Protein AF-A0A931RI27-F1 (afdb_monomer)

Secondary structure (DSSP, 8-state):
--HHHHHHHHHHHHHTTTTEEEETTT--GGGGGGEEEEETTEEEE-HHHHHHHHHHHHHHHHHHHHHTPPEEEE---HHHHHHHHHHHHHTT--EE-SPPPTTTTTTHHHHHHHHHHHHHHHHHHHTTHHHHHS-HHHHHHHHHHHHHHHHHHGGGTT-SS--SEEEEE-TTTTHHHHHHHHHTT--EEEEE-TTS-GGG-SEEEE--SS-HHHHHHHHHHHHHHHHHHHHHHHHHHHHHHHHHHHHTTS---EEEEEEEEETTTEEEEEEEEES-HHHHTSHHHHHHHHHHHHHHHHH--SSHHHHHHSEETTEEEEEHHHHHHHHHHHSSS-EEEEEEEEEE--

Mean predicted aligned error: 14.72 Å

Structure (mmCIF, N/CA/C/O backbone):
data_AF-A0A931RI27-F1
#
_entry.id   AF-A0A931RI27-F1
#
loop_
_atom_site.group_PDB
_atom_site.id
_atom_site.type_symbol
_atom_site.label_atom_id
_atom_site.label_alt_id
_atom_site.label_comp_id
_atom_site.label_asym_id
_atom_site.label_entity_id
_atom_site.label_seq_id
_atom_site.pdbx_PDB_ins_code
_atom_site.Cartn_x
_atom_site.Cartn_y
_atom_site.Cartn_z
_atom_site.occupancy
_atom_site.B_iso_or_equiv
_atom_site.auth_seq_id
_atom_site.auth_comp_id
_atom_site.auth_asym_id
_atom_site.auth_atom_id
_atom_site.pdbx_PDB_model_num
ATOM 1 N N . MET A 1 1 ? 2.233 7.247 -33.145 1.00 39.25 1 MET A N 1
ATOM 2 C CA . MET A 1 1 ? 2.222 8.189 -31.997 1.00 39.25 1 MET A CA 1
ATOM 3 C C . MET A 1 1 ? 2.352 7.496 -30.628 1.00 39.25 1 MET A C 1
ATOM 5 O O . MET A 1 1 ? 2.424 8.208 -29.636 1.00 39.25 1 MET A O 1
ATOM 9 N N . ALA A 1 2 ? 2.430 6.156 -30.541 1.00 39.50 2 ALA A N 1
ATOM 10 C CA . ALA A 1 2 ? 2.591 5.435 -29.268 1.00 39.50 2 ALA A CA 1
ATOM 11 C C . ALA A 1 2 ? 4.046 5.408 -28.739 1.00 39.50 2 ALA A C 1
ATOM 13 O O . ALA A 1 2 ? 4.240 5.488 -27.530 1.00 39.50 2 ALA A O 1
ATOM 14 N N . ASP A 1 3 ? 5.057 5.415 -29.619 1.00 48.47 3 ASP A N 1
ATOM 15 C CA . ASP A 1 3 ? 6.473 5.298 -29.208 1.00 48.47 3 ASP A CA 1
ATOM 16 C C . ASP A 1 3 ? 7.009 6.503 -28.417 1.00 48.47 3 ASP A C 1
ATOM 18 O O . ASP A 1 3 ? 7.909 6.360 -27.598 1.00 48.47 3 ASP A O 1
ATOM 22 N N . GLY A 1 4 ? 6.431 7.696 -28.597 1.00 53.28 4 GLY A N 1
ATOM 23 C CA . GLY A 1 4 ? 6.927 8.917 -27.948 1.00 53.28 4 GLY A CA 1
ATOM 24 C C . GLY A 1 4 ? 6.631 9.016 -26.446 1.00 53.28 4 GLY A C 1
ATOM 25 O O . GLY A 1 4 ? 7.372 9.684 -25.725 1.00 53.28 4 GLY A O 1
ATOM 26 N N . LYS A 1 5 ? 5.570 8.358 -25.951 1.00 55.53 5 LYS A N 1
ATOM 27 C CA . LYS A 1 5 ? 5.226 8.384 -24.516 1.00 55.53 5 LYS A CA 1
ATOM 28 C C . LYS A 1 5 ? 6.176 7.519 -23.690 1.00 55.53 5 LYS A C 1
ATOM 30 O O . LYS A 1 5 ? 6.664 7.991 -22.667 1.00 55.53 5 LYS A O 1
ATOM 35 N N . GLY A 1 6 ? 6.493 6.315 -24.173 1.00 66.31 6 GLY A N 1
ATOM 36 C CA . GLY A 1 6 ? 7.426 5.412 -23.493 1.00 66.31 6 GLY A CA 1
ATOM 37 C C . GLY A 1 6 ? 8.825 6.018 -23.360 1.00 66.31 6 GLY A C 1
ATOM 38 O O . GLY A 1 6 ? 9.430 5.954 -22.295 1.00 66.31 6 GLY A O 1
ATOM 39 N N . THR A 1 7 ? 9.318 6.708 -24.396 1.00 75.19 7 THR A N 1
ATOM 40 C CA . THR A 1 7 ? 10.630 7.378 -24.335 1.00 75.19 7 THR A CA 1
ATOM 41 C C . THR A 1 7 ? 10.668 8.502 -23.294 1.00 75.19 7 THR A C 1
ATOM 43 O O . THR A 1 7 ? 11.663 8.645 -22.587 1.00 75.19 7 THR A O 1
ATOM 46 N N . ALA A 1 8 ? 9.590 9.282 -23.160 1.00 81.69 8 ALA A N 1
ATOM 47 C CA . ALA A 1 8 ? 9.521 10.370 -22.186 1.00 81.69 8 ALA A CA 1
ATOM 48 C C . ALA A 1 8 ? 9.468 9.863 -20.733 1.00 81.69 8 ALA A C 1
ATOM 50 O O . ALA A 1 8 ? 10.103 10.451 -19.859 1.00 81.69 8 ALA A O 1
ATOM 51 N N . GLU A 1 9 ? 8.741 8.777 -20.466 1.00 80.25 9 GLU A N 1
ATOM 52 C CA . GLU A 1 9 ? 8.670 8.153 -19.136 1.00 80.25 9 GLU A CA 1
ATOM 53 C C . GLU A 1 9 ? 10.016 7.540 -18.727 1.00 80.25 9 GLU A C 1
ATOM 55 O O . GLU A 1 9 ? 10.524 7.814 -17.638 1.00 80.25 9 GLU A O 1
ATOM 60 N N . ILE A 1 10 ? 10.657 6.806 -19.642 1.00 88.75 10 ILE A N 1
ATOM 61 C CA . ILE A 1 10 ? 11.995 6.245 -19.419 1.00 88.75 10 ILE A CA 1
ATOM 62 C C . ILE A 1 10 ? 13.009 7.360 -19.143 1.00 88.75 10 ILE A C 1
ATOM 64 O O . ILE A 1 10 ? 13.841 7.211 -18.248 1.00 88.75 10 ILE A O 1
ATOM 68 N N . GLN A 1 11 ? 12.923 8.495 -19.847 1.00 87.44 11 GLN A N 1
ATOM 69 C CA . GLN A 1 11 ? 13.797 9.641 -19.594 1.00 87.44 11 GLN A CA 1
ATOM 70 C C . GLN A 1 11 ? 13.611 10.203 -18.176 1.00 87.44 11 GLN A C 1
ATOM 72 O O . GLN A 1 11 ? 14.598 10.427 -17.479 1.00 87.44 11 GLN A O 1
ATOM 77 N N . ARG A 1 12 ? 12.368 10.353 -17.695 1.00 89.31 12 ARG A N 1
ATOM 78 C CA . ARG A 1 12 ? 12.102 10.806 -16.314 1.00 89.31 12 ARG A CA 1
ATOM 79 C C . ARG A 1 12 ? 12.676 9.838 -15.279 1.00 89.31 12 ARG A C 1
ATOM 81 O O . ARG A 1 12 ? 13.327 10.262 -14.322 1.00 89.31 12 ARG A O 1
ATOM 88 N N . LEU A 1 13 ? 12.477 8.533 -15.476 1.00 91.19 13 LEU A N 1
ATOM 89 C CA . LEU A 1 13 ? 13.057 7.501 -14.611 1.00 91.19 13 LEU A CA 1
ATOM 90 C C . LEU A 1 13 ? 14.592 7.553 -14.638 1.00 91.19 13 LEU A C 1
ATOM 92 O O . LEU A 1 13 ? 15.244 7.446 -13.594 1.00 91.19 13 LEU A O 1
ATOM 96 N N . PHE A 1 14 ? 15.181 7.776 -15.811 1.00 92.38 14 PHE A N 1
ATOM 97 C CA . PHE A 1 14 ? 16.622 7.912 -15.972 1.00 92.38 14 PHE A CA 1
ATOM 98 C C . PHE A 1 14 ? 17.175 9.117 -15.199 1.00 92.38 14 PHE A C 1
ATOM 100 O O . PHE A 1 14 ? 18.115 8.945 -14.417 1.00 92.38 14 PHE A O 1
ATOM 107 N N . ASP A 1 15 ? 16.549 10.288 -15.334 1.00 90.81 15 ASP A N 1
ATOM 108 C CA . ASP A 1 15 ? 16.974 11.549 -14.711 1.00 90.81 15 ASP A CA 1
ATOM 109 C C . ASP A 1 15 ? 16.923 11.510 -13.173 1.00 90.81 15 ASP A C 1
ATOM 111 O O . ASP A 1 15 ? 17.731 12.150 -12.494 1.00 90.81 15 ASP A O 1
ATOM 115 N N . THR A 1 16 ? 16.010 10.722 -12.593 1.00 92.00 16 THR A N 1
ATOM 116 C CA . THR A 1 16 ? 15.946 10.523 -11.130 1.00 92.00 16 THR A CA 1
ATOM 117 C C . THR A 1 16 ? 16.990 9.543 -10.589 1.00 92.00 16 THR A C 1
ATOM 119 O O . THR A 1 16 ? 17.185 9.467 -9.370 1.00 92.00 16 THR A O 1
ATOM 122 N N . GLY A 1 17 ? 17.675 8.804 -11.468 1.00 92.75 17 GLY A N 1
ATOM 123 C CA . GLY A 1 17 ? 18.623 7.757 -11.090 1.00 92.75 17 GLY A CA 1
ATOM 124 C C . GLY A 1 17 ? 17.965 6.415 -10.755 1.00 92.75 17 GLY A C 1
ATOM 125 O O . GLY A 1 17 ? 18.534 5.641 -9.980 1.00 92.75 17 GLY A O 1
ATOM 126 N N . ALA A 1 18 ? 16.794 6.118 -11.335 1.00 93.88 18 ALA A N 1
ATOM 127 C CA . ALA A 1 18 ? 16.067 4.871 -11.079 1.00 93.88 18 ALA A CA 1
ATOM 128 C C . ALA A 1 18 ? 16.812 3.615 -11.559 1.00 93.88 18 ALA A C 1
ATOM 130 O O . ALA A 1 18 ? 16.597 2.529 -11.030 1.00 93.88 18 ALA A O 1
ATOM 131 N N . HIS A 1 19 ? 17.713 3.778 -12.531 1.00 94.88 19 HIS A N 1
ATOM 132 C CA . HIS A 1 19 ? 18.474 2.701 -13.160 1.00 94.88 19 HIS A CA 1
ATOM 133 C C . HIS A 1 19 ? 19.626 2.168 -12.298 1.00 94.88 19 HIS A C 1
ATOM 135 O O . HIS A 1 19 ? 20.228 1.158 -12.654 1.00 94.88 19 HIS A O 1
ATOM 141 N N . PHE A 1 20 ? 19.980 2.829 -11.194 1.00 94.81 20 PHE A N 1
ATOM 142 C CA . PHE A 1 20 ? 21.065 2.373 -10.327 1.00 94.81 20 PHE A CA 1
ATOM 143 C C . PHE A 1 20 ? 20.586 1.282 -9.366 1.00 94.81 20 PHE A C 1
ATOM 145 O O . PHE A 1 20 ? 19.703 1.512 -8.544 1.00 94.81 20 PHE A O 1
ATOM 152 N N . ALA A 1 21 ? 21.204 0.106 -9.438 1.00 93.31 21 ALA A N 1
ATOM 153 C CA . ALA A 1 21 ? 20.988 -0.993 -8.505 1.00 93.31 21 ALA A CA 1
ATOM 154 C C . ALA A 1 21 ? 22.105 -1.080 -7.450 1.00 93.31 21 ALA A C 1
ATOM 156 O O . ALA A 1 21 ? 23.159 -0.446 -7.540 1.00 93.31 21 ALA A O 1
ATOM 157 N N . GLN A 1 22 ? 21.886 -1.925 -6.440 1.00 92.94 22 GLN A N 1
ATOM 158 C CA . GLN A 1 22 ? 22.914 -2.279 -5.463 1.00 92.94 22 GLN A CA 1
ATOM 159 C C . GLN A 1 22 ? 24.087 -3.035 -6.118 1.00 92.94 22 GLN A C 1
ATOM 161 O O . GLN A 1 22 ? 24.054 -3.439 -7.281 1.00 92.94 22 GLN A O 1
ATOM 166 N N . VAL A 1 23 ? 25.155 -3.242 -5.346 1.00 94.50 23 VAL A N 1
ATOM 167 C CA . VAL A 1 23 ? 26.315 -4.037 -5.772 1.00 94.50 23 VAL A CA 1
ATOM 168 C C . VAL A 1 23 ? 25.947 -5.509 -6.000 1.00 94.50 23 VAL A C 1
ATOM 170 O O . VAL A 1 23 ? 25.138 -6.079 -5.266 1.00 94.50 23 VAL A O 1
ATOM 173 N N . LYS A 1 24 ? 26.632 -6.164 -6.946 1.00 92.38 24 LYS A N 1
ATOM 174 C CA . LYS A 1 24 ? 26.388 -7.568 -7.337 1.00 92.38 24 LYS A CA 1
ATOM 175 C C . LYS A 1 24 ? 26.396 -8.572 -6.174 1.00 92.38 24 LYS A C 1
ATOM 177 O O . LYS A 1 24 ? 25.702 -9.581 -6.241 1.00 92.38 24 LYS A O 1
ATOM 182 N N . SER A 1 25 ? 27.159 -8.313 -5.107 1.00 93.62 25 SER A N 1
ATOM 183 C CA . SER A 1 25 ? 27.214 -9.176 -3.913 1.00 93.62 25 SER A CA 1
ATOM 184 C C . SER A 1 25 ? 25.954 -9.119 -3.045 1.00 93.62 25 SER A C 1
ATOM 186 O O . SER A 1 25 ? 25.706 -10.048 -2.283 1.00 93.62 25 SER A O 1
ATOM 188 N N . ARG A 1 26 ? 25.161 -8.046 -3.146 1.00 92.62 26 ARG A N 1
ATOM 189 C CA . ARG A 1 26 ? 23.885 -7.898 -2.430 1.00 92.62 26 ARG A CA 1
ATOM 190 C C . ARG A 1 26 ? 22.694 -8.410 -3.231 1.00 92.62 26 ARG A C 1
ATOM 192 O O . ARG A 1 26 ? 21.643 -8.640 -2.643 1.00 92.62 26 ARG A O 1
ATOM 199 N N . ARG A 1 27 ? 22.846 -8.561 -4.547 1.00 94.19 27 ARG A N 1
ATOM 200 C CA . ARG A 1 27 ? 21.762 -8.891 -5.471 1.00 94.19 27 ARG A CA 1
ATOM 201 C C . ARG A 1 27 ? 21.075 -10.209 -5.113 1.00 94.19 27 ARG A C 1
ATOM 203 O O . ARG A 1 27 ? 21.737 -11.230 -4.921 1.00 94.19 27 ARG A O 1
ATOM 210 N N . HIS A 1 28 ? 19.746 -10.208 -5.156 1.00 96.00 28 HIS A N 1
ATOM 211 C CA . HIS A 1 28 ? 18.963 -11.434 -5.087 1.00 96.00 28 HIS A CA 1
ATOM 212 C C . HIS A 1 28 ? 18.946 -12.162 -6.450 1.00 96.00 28 HIS A C 1
ATOM 214 O O . HIS A 1 28 ? 18.754 -11.515 -7.484 1.00 96.00 28 HIS A O 1
ATOM 220 N N . PRO A 1 29 ? 19.107 -13.499 -6.515 1.00 95.00 29 PRO A N 1
ATOM 221 C CA . PRO A 1 29 ? 19.156 -14.230 -7.787 1.00 95.00 29 PRO A CA 1
ATOM 222 C C . PRO A 1 29 ? 17.949 -13.998 -8.707 1.00 95.00 29 PRO A C 1
ATOM 224 O O . PRO A 1 29 ? 18.114 -13.964 -9.928 1.00 95.00 29 PRO A O 1
ATOM 227 N N . SER A 1 30 ? 16.759 -13.779 -8.134 1.00 96.00 30 SER A N 1
ATOM 228 C CA . SER A 1 30 ? 15.528 -13.510 -8.891 1.00 96.00 30 SER A CA 1
ATOM 229 C C . SER A 1 30 ? 15.575 -12.214 -9.701 1.00 96.00 30 SER A C 1
ATOM 231 O O . SER A 1 30 ? 14.827 -12.078 -10.661 1.00 96.00 30 SER A O 1
ATOM 233 N N . MET A 1 31 ? 16.445 -11.268 -9.335 1.00 94.75 31 MET A N 1
ATOM 234 C CA . MET A 1 31 ? 16.532 -9.955 -9.974 1.00 94.75 31 MET A CA 1
ATOM 235 C C . MET A 1 31 ? 17.369 -9.972 -11.258 1.00 94.75 31 MET A C 1
ATOM 237 O O . MET A 1 31 ? 17.347 -9.010 -12.016 1.00 94.75 31 MET A O 1
ATOM 241 N N . LYS A 1 32 ? 18.073 -11.075 -11.558 1.00 93.31 32 LYS A N 1
ATOM 242 C CA . LYS A 1 32 ? 18.915 -11.215 -12.761 1.00 93.31 32 LYS A CA 1
ATOM 243 C C . LYS A 1 32 ? 18.216 -10.817 -14.076 1.00 93.31 32 LYS A C 1
ATOM 245 O O . LYS A 1 32 ? 18.880 -10.159 -14.870 1.00 93.31 32 LYS A O 1
ATOM 250 N N . PRO A 1 33 ? 16.939 -11.165 -14.336 1.00 95.00 33 PRO A N 1
ATOM 251 C CA . PRO A 1 33 ? 16.266 -10.794 -15.582 1.00 95.00 33 PRO A CA 1
ATOM 252 C C . PRO A 1 33 ? 15.982 -9.294 -15.722 1.00 95.00 33 PRO A C 1
ATOM 254 O O . PRO A 1 33 ? 15.714 -8.847 -16.832 1.00 95.00 33 PRO A O 1
ATOM 257 N N . TYR A 1 34 ? 16.016 -8.526 -14.632 1.00 95.25 34 TYR A N 1
ATOM 258 C CA . TYR A 1 34 ? 15.697 -7.092 -14.601 1.00 95.25 34 TYR A CA 1
ATOM 259 C C . TYR A 1 34 ? 16.947 -6.206 -14.635 1.00 95.25 34 TYR A C 1
ATOM 261 O O . TYR A 1 34 ? 16.852 -4.992 -14.483 1.00 95.25 34 TYR A O 1
ATOM 269 N N . LEU A 1 35 ? 18.127 -6.807 -14.805 1.00 94.62 35 LEU A N 1
ATOM 270 C CA . LEU A 1 35 ? 19.408 -6.113 -14.826 1.00 94.62 35 LEU A CA 1
ATOM 271 C C . LEU A 1 35 ? 20.047 -6.245 -16.207 1.00 94.62 35 LEU A C 1
ATOM 273 O O . LEU A 1 35 ? 20.108 -7.340 -16.765 1.00 94.62 35 LEU A O 1
ATOM 277 N N . VAL A 1 36 ? 20.563 -5.135 -16.731 1.00 93.94 36 VAL A N 1
ATOM 278 C CA . VAL A 1 36 ? 21.158 -5.062 -18.079 1.00 93.94 36 VAL A CA 1
ATOM 279 C C . VAL A 1 36 ? 22.673 -5.246 -18.033 1.00 93.94 36 VAL A C 1
ATOM 281 O O . VAL A 1 36 ? 23.268 -5.853 -18.920 1.00 93.94 36 VAL A O 1
ATOM 284 N N . GLY A 1 37 ? 23.325 -4.733 -16.990 1.00 91.12 37 GLY A N 1
ATOM 285 C CA . GLY A 1 37 ? 24.780 -4.754 -16.889 1.00 91.12 37 GLY A CA 1
ATOM 286 C C . GLY A 1 37 ? 25.295 -4.101 -15.616 1.00 91.12 37 GLY A C 1
ATOM 287 O O . GLY A 1 37 ? 24.575 -3.976 -14.629 1.00 91.12 37 GLY A O 1
ATOM 288 N N . THR A 1 38 ? 26.557 -3.682 -15.636 1.00 92.19 38 THR A N 1
ATOM 289 C CA . THR A 1 38 ? 27.234 -3.047 -14.497 1.00 92.19 38 THR A CA 1
ATOM 290 C C . THR A 1 38 ? 27.939 -1.771 -14.928 1.00 92.19 38 THR A C 1
ATOM 292 O O . THR A 1 38 ? 28.637 -1.770 -15.941 1.00 92.19 38 THR A O 1
ATOM 295 N N . LYS A 1 39 ? 27.836 -0.711 -14.122 1.00 88.06 39 LYS A N 1
ATOM 296 C CA . LYS A 1 39 ? 28.634 0.516 -14.255 1.00 88.06 39 LYS A CA 1
ATOM 297 C C . LYS A 1 39 ? 29.495 0.675 -13.007 1.00 88.06 39 LYS A C 1
ATOM 299 O O . LYS A 1 39 ? 29.003 0.976 -11.920 1.00 88.06 39 LYS A O 1
ATOM 304 N N . GLY A 1 40 ? 30.798 0.444 -13.146 1.00 89.00 40 GLY A N 1
ATOM 305 C CA . GLY A 1 40 ? 31.701 0.387 -11.996 1.00 89.00 40 GLY A CA 1
ATOM 306 C C . GLY A 1 40 ? 31.333 -0.774 -11.066 1.00 89.00 40 GLY A C 1
ATOM 307 O O . GLY A 1 40 ? 31.429 -1.931 -11.462 1.00 89.00 40 GLY A O 1
ATOM 308 N N . ARG A 1 41 ? 30.919 -0.472 -9.828 1.00 89.06 41 ARG A N 1
ATOM 309 C CA . ARG A 1 41 ? 30.533 -1.487 -8.822 1.00 89.06 41 ARG A CA 1
ATOM 310 C C . ARG A 1 41 ? 29.025 -1.741 -8.724 1.00 89.06 41 ARG A C 1
ATOM 312 O O . ARG A 1 41 ? 28.633 -2.717 -8.088 1.00 89.06 41 ARG A O 1
ATOM 319 N N . GLN A 1 42 ? 28.201 -0.870 -9.302 1.00 91.56 42 GLN A N 1
ATOM 320 C CA . GLN A 1 42 ? 26.742 -0.962 -9.234 1.00 91.56 42 GLN A CA 1
ATOM 321 C C . GLN A 1 42 ? 26.201 -1.691 -10.462 1.00 91.56 42 GLN A C 1
ATOM 323 O O . GLN A 1 42 ? 26.720 -1.531 -11.573 1.00 91.56 42 GLN A O 1
ATOM 328 N N . GLU A 1 43 ? 25.169 -2.502 -10.259 1.00 93.69 43 GLU A N 1
ATOM 329 C CA . GLU A 1 43 ? 24.392 -3.064 -11.363 1.00 93.69 43 GLU A CA 1
ATOM 330 C C . GLU A 1 43 ? 23.429 -2.008 -11.924 1.00 93.69 43 GLU A C 1
ATOM 332 O O . GLU A 1 43 ? 23.128 -1.008 -11.271 1.00 93.69 43 GLU A O 1
ATOM 337 N N . ILE A 1 44 ? 22.988 -2.205 -13.165 1.00 95.69 44 ILE A N 1
ATOM 338 C CA . ILE A 1 44 ? 22.072 -1.308 -13.871 1.00 95.69 44 ILE A CA 1
ATOM 339 C C . ILE A 1 44 ? 20.751 -2.036 -14.094 1.00 95.69 44 ILE A C 1
ATOM 341 O O . ILE A 1 44 ? 20.741 -3.127 -14.669 1.00 95.69 44 ILE A O 1
ATOM 345 N N . ILE A 1 45 ? 19.662 -1.417 -13.651 1.00 96.19 45 ILE A N 1
ATOM 346 C CA . ILE A 1 45 ? 18.284 -1.880 -13.820 1.00 96.19 45 ILE A CA 1
ATOM 347 C C . ILE A 1 45 ? 17.788 -1.534 -15.226 1.00 96.19 45 ILE A C 1
ATOM 349 O O . ILE A 1 45 ? 18.074 -0.459 -15.757 1.00 96.19 45 ILE A O 1
ATOM 353 N N . ASP A 1 46 ? 17.038 -2.459 -15.818 1.00 95.00 46 ASP A N 1
ATOM 354 C CA . ASP A 1 46 ? 16.351 -2.275 -17.091 1.00 95.00 46 ASP A CA 1
ATOM 355 C C . ASP A 1 46 ? 15.112 -1.381 -16.926 1.00 95.00 46 ASP A C 1
ATOM 357 O O . ASP A 1 46 ? 14.053 -1.837 -16.491 1.00 95.00 46 ASP A O 1
ATOM 361 N N . LEU A 1 47 ? 15.244 -0.105 -17.298 1.00 93.50 47 LEU A N 1
ATOM 362 C CA . LEU A 1 47 ? 14.158 0.870 -17.184 1.00 93.50 47 LEU A CA 1
ATOM 363 C C . LEU A 1 47 ? 12.976 0.594 -18.116 1.00 93.50 47 LEU A C 1
ATOM 365 O O . LEU A 1 47 ? 11.882 1.072 -17.828 1.00 93.50 47 LEU A O 1
ATOM 369 N N . VAL A 1 48 ? 13.165 -0.162 -19.202 1.00 93.12 48 VAL A N 1
ATOM 370 C CA . VAL A 1 48 ? 12.050 -0.533 -20.086 1.00 93.12 48 VAL A CA 1
ATOM 371 C C . VAL A 1 48 ? 11.085 -1.425 -19.312 1.00 93.12 48 VAL A C 1
ATOM 373 O O . VAL A 1 48 ? 9.888 -1.153 -19.255 1.00 93.12 48 VAL A O 1
ATOM 376 N N . LYS A 1 49 ? 11.627 -2.421 -18.602 1.00 93.75 49 LYS A N 1
ATOM 377 C CA . LYS A 1 49 ? 10.840 -3.301 -17.729 1.00 93.75 49 LYS A CA 1
ATOM 378 C C . LYS A 1 49 ? 10.258 -2.552 -16.539 1.00 93.75 49 LYS A C 1
ATOM 380 O O . LYS A 1 49 ? 9.122 -2.818 -16.164 1.00 93.75 49 LYS A O 1
ATOM 385 N N . THR A 1 50 ? 11.007 -1.614 -15.956 1.00 95.06 50 THR A N 1
ATOM 386 C CA . THR A 1 50 ? 10.488 -0.760 -14.878 1.00 95.06 50 THR A CA 1
ATOM 387 C C . THR A 1 50 ? 9.267 0.038 -15.338 1.00 95.06 50 THR A C 1
ATOM 389 O O . THR A 1 50 ? 8.291 0.107 -14.597 1.00 95.06 50 THR A O 1
ATOM 392 N N . ALA A 1 51 ? 9.290 0.608 -16.547 1.00 93.25 51 ALA A N 1
ATOM 393 C CA . ALA A 1 51 ? 8.160 1.355 -17.100 1.00 93.25 51 ALA A CA 1
ATOM 394 C C . ALA A 1 51 ? 6.938 0.448 -17.340 1.00 93.25 51 ALA A C 1
ATOM 396 O O . ALA A 1 51 ? 5.833 0.777 -16.916 1.00 93.25 51 ALA A O 1
ATOM 397 N N . GLU A 1 52 ? 7.131 -0.745 -17.914 1.00 93.62 52 GLU A N 1
ATOM 398 C CA . GLU A 1 52 ? 6.052 -1.734 -18.084 1.00 93.62 52 GLU A CA 1
ATOM 399 C C . GLU A 1 52 ? 5.429 -2.156 -16.740 1.00 93.62 52 GLU A C 1
ATOM 401 O O . GLU A 1 52 ? 4.207 -2.239 -16.601 1.00 93.62 52 GLU A O 1
ATOM 406 N N . GLN A 1 53 ? 6.268 -2.392 -15.728 1.00 96.00 53 GLN A N 1
ATOM 407 C CA . GLN A 1 53 ? 5.836 -2.721 -14.369 1.00 96.00 53 GLN A CA 1
ATOM 408 C C . GLN A 1 53 ? 5.065 -1.577 -13.707 1.00 96.00 53 GLN A C 1
ATOM 410 O O . GLN A 1 53 ? 4.069 -1.818 -13.021 1.00 96.00 53 GLN A O 1
ATOM 415 N N . LEU A 1 54 ? 5.519 -0.340 -13.912 1.00 94.69 54 LEU A N 1
ATOM 416 C CA . LEU A 1 54 ? 4.879 0.855 -13.382 1.00 94.69 54 LEU A CA 1
ATOM 417 C C . LEU A 1 54 ? 3.482 1.044 -13.984 1.00 94.69 54 LEU A C 1
ATOM 419 O O . LEU A 1 54 ? 2.526 1.258 -13.240 1.00 94.69 54 LEU A O 1
ATOM 423 N N . GLU A 1 55 ? 3.333 0.880 -15.297 1.00 92.38 55 GLU A N 1
ATOM 424 C CA . GLU A 1 55 ? 2.032 0.934 -15.975 1.00 92.38 55 GLU A CA 1
ATOM 425 C C . GLU A 1 55 ? 1.087 -0.188 -15.517 1.00 92.38 55 GLU A C 1
ATOM 427 O O . GLU A 1 55 ? -0.087 0.063 -15.224 1.00 92.38 55 GLU A O 1
ATOM 432 N N . ALA A 1 56 ? 1.594 -1.413 -15.343 1.00 94.69 56 ALA A N 1
ATOM 433 C CA . ALA A 1 56 ? 0.806 -2.508 -14.778 1.00 94.69 56 ALA A CA 1
ATOM 434 C C . ALA A 1 56 ? 0.319 -2.190 -13.349 1.00 94.69 56 ALA A C 1
ATOM 436 O O . ALA A 1 56 ? -0.858 -2.380 -13.029 1.00 94.69 56 ALA A O 1
ATOM 437 N N . ALA A 1 57 ? 1.196 -1.651 -12.498 1.00 95.81 57 ALA A N 1
ATOM 438 C CA . ALA A 1 57 ? 0.857 -1.257 -11.133 1.00 95.81 57 ALA A CA 1
ATOM 439 C C . ALA A 1 57 ? -0.158 -0.100 -11.084 1.00 95.81 57 ALA A C 1
ATOM 441 O O . ALA A 1 57 ? -1.117 -0.161 -10.307 1.00 95.81 57 ALA A O 1
ATOM 442 N N . LYS A 1 58 ? -0.006 0.918 -11.945 1.00 94.00 58 LYS A N 1
ATOM 443 C CA . LYS A 1 58 ? -0.983 2.009 -12.125 1.00 94.00 58 LYS A CA 1
ATOM 444 C C . LYS A 1 58 ? -2.358 1.461 -12.507 1.00 94.00 58 LYS A C 1
ATOM 446 O O . LYS A 1 58 ? -3.366 1.886 -11.936 1.00 94.00 58 LYS A O 1
ATOM 451 N N . GLY A 1 59 ? -2.413 0.488 -13.420 1.00 92.69 59 GLY A N 1
ATOM 452 C CA . GLY A 1 59 ? -3.654 -0.171 -13.835 1.00 92.69 59 GLY A CA 1
ATOM 453 C C . GLY A 1 59 ? -4.373 -0.882 -12.683 1.00 92.69 59 GLY A C 1
ATOM 454 O O . GLY A 1 59 ? -5.585 -0.733 -12.516 1.00 92.69 59 GLY A O 1
ATOM 455 N N . VAL A 1 60 ? -3.627 -1.594 -11.835 1.00 94.4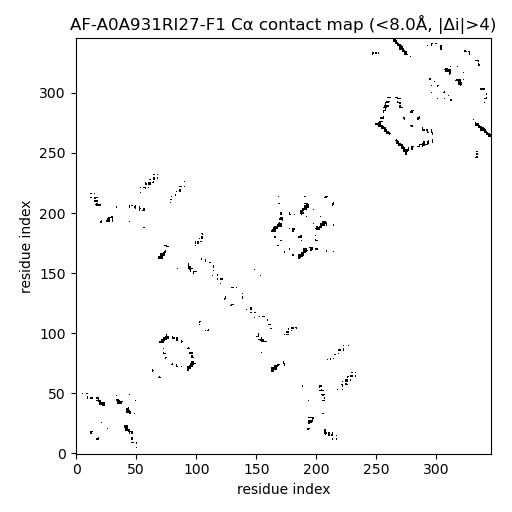4 60 VAL A N 1
ATOM 456 C CA . VAL A 1 60 ? -4.175 -2.286 -10.656 1.00 94.44 60 VAL A CA 1
ATOM 457 C C . VAL A 1 60 ? -4.671 -1.296 -9.607 1.00 94.44 60 VAL A C 1
ATOM 459 O O . VAL A 1 60 ? -5.795 -1.434 -9.127 1.00 94.44 60 VAL A O 1
ATOM 462 N N . LEU A 1 61 ? -3.880 -0.273 -9.270 1.00 93.38 61 LEU A N 1
ATOM 463 C CA . LEU A 1 61 ? -4.298 0.762 -8.318 1.00 93.38 61 LEU A CA 1
ATOM 464 C C . LEU A 1 61 ? -5.546 1.500 -8.805 1.00 93.38 61 LEU A C 1
ATOM 466 O O . LEU A 1 61 ? -6.468 1.735 -8.025 1.00 93.38 61 LEU A O 1
ATOM 470 N N . SER A 1 62 ? -5.616 1.780 -10.105 1.00 90.25 62 SER A N 1
ATOM 471 C CA . SER A 1 62 ? -6.795 2.359 -10.744 1.00 90.25 62 SER A CA 1
ATOM 472 C C . SER A 1 62 ? -8.029 1.468 -10.577 1.00 90.25 62 SER A C 1
ATOM 474 O O . SER A 1 62 ? -9.106 1.961 -10.244 1.00 90.25 62 SER A O 1
ATOM 476 N N . ALA A 1 63 ? -7.898 0.153 -10.774 1.00 90.56 63 ALA A N 1
ATOM 477 C CA . ALA A 1 63 ? -8.996 -0.794 -10.575 1.00 90.56 63 ALA A CA 1
ATOM 478 C C . ALA A 1 63 ? -9.449 -0.851 -9.104 1.00 90.56 63 ALA A C 1
ATOM 480 O O . ALA A 1 63 ? -10.642 -0.737 -8.820 1.00 90.56 63 ALA A O 1
ATOM 481 N N . LEU A 1 64 ? -8.503 -0.920 -8.162 1.00 91.44 64 LEU A N 1
ATOM 482 C CA . LEU A 1 64 ? -8.789 -0.900 -6.723 1.00 91.44 64 LEU A CA 1
ATOM 483 C C . LEU A 1 64 ? -9.512 0.389 -6.300 1.00 91.44 64 LEU A C 1
ATOM 485 O O . LEU A 1 64 ? -10.449 0.338 -5.500 1.00 91.44 64 LEU A O 1
ATOM 489 N N . ALA A 1 65 ? -9.124 1.534 -6.868 1.00 88.81 65 ALA A N 1
ATOM 490 C CA . ALA A 1 65 ? -9.789 2.810 -6.630 1.00 88.81 65 ALA A CA 1
ATOM 491 C C . ALA A 1 65 ? -11.241 2.813 -7.141 1.00 88.81 65 ALA A C 1
ATOM 493 O O . ALA A 1 65 ? -12.124 3.294 -6.429 1.00 88.81 65 ALA A O 1
ATOM 494 N N . LYS A 1 66 ? -11.519 2.235 -8.325 1.00 87.25 66 LYS A N 1
ATOM 495 C CA . LYS A 1 66 ? -12.892 2.118 -8.873 1.00 87.25 66 LYS A CA 1
ATOM 496 C C . LYS A 1 66 ? -13.793 1.295 -7.959 1.00 87.25 66 LYS A C 1
ATOM 498 O O . LYS A 1 66 ? -14.941 1.660 -7.728 1.00 87.25 66 LYS A O 1
ATOM 503 N N . GLU A 1 67 ? -13.257 0.208 -7.417 1.00 87.44 67 GLU A N 1
ATOM 504 C CA . GLU A 1 67 ? -13.968 -0.671 -6.484 1.00 87.44 67 GLU A CA 1
ATOM 505 C C . GLU A 1 67 ? -14.126 -0.046 -5.084 1.00 87.44 67 GLU A C 1
ATOM 507 O O . GLU A 1 67 ? -14.882 -0.545 -4.252 1.00 87.44 67 GLU A O 1
ATOM 512 N N . GLY A 1 68 ? -13.442 1.071 -4.806 1.00 86.81 68 GLY A N 1
ATOM 513 C CA . GLY A 1 68 ? -13.433 1.715 -3.495 1.00 86.81 68 GLY A CA 1
ATOM 514 C C . GLY A 1 68 ? -12.728 0.881 -2.424 1.00 86.81 68 GLY A C 1
ATOM 515 O O . GLY A 1 68 ? -13.101 0.956 -1.252 1.00 86.81 68 GLY A O 1
ATOM 516 N N . LYS A 1 69 ? -11.748 0.070 -2.830 1.00 91.06 69 LYS A N 1
ATOM 517 C CA . LYS A 1 69 ? -10.911 -0.739 -1.943 1.00 91.06 69 LYS A CA 1
ATOM 518 C C . LYS A 1 69 ? -9.864 0.117 -1.235 1.00 91.06 69 LYS A C 1
ATOM 520 O O . LYS A 1 69 ? -9.426 1.152 -1.738 1.00 91.06 69 LYS A O 1
ATOM 525 N N . THR A 1 70 ? -9.445 -0.333 -0.057 1.00 92.12 70 THR A N 1
ATOM 526 C CA . THR A 1 70 ? -8.480 0.393 0.769 1.00 92.12 70 THR A CA 1
ATOM 527 C C . THR A 1 70 ? -7.064 -0.102 0.504 1.00 92.12 70 THR A C 1
ATOM 529 O O . THR A 1 70 ? -6.759 -1.270 0.744 1.00 92.12 70 THR A O 1
ATOM 532 N N . VAL A 1 71 ? -6.187 0.808 0.075 1.00 95.31 71 VAL A N 1
ATOM 533 C CA . VAL A 1 71 ? -4.752 0.550 -0.113 1.00 95.31 71 VAL A CA 1
ATOM 534 C C . VAL A 1 71 ? -3.975 1.113 1.074 1.00 95.31 71 VAL A C 1
ATOM 536 O O . VAL A 1 71 ? -4.141 2.283 1.419 1.00 95.31 71 VAL A O 1
ATOM 539 N N . LEU A 1 72 ? -3.139 0.283 1.701 1.00 96.31 72 LEU A N 1
ATOM 540 C CA . LEU A 1 72 ? -2.254 0.688 2.795 1.00 96.31 72 LEU A CA 1
ATOM 541 C C . LEU A 1 72 ? -0.853 0.998 2.267 1.00 96.31 72 LEU A C 1
ATOM 543 O O . LEU A 1 72 ? -0.189 0.125 1.712 1.00 96.31 72 LEU A O 1
ATOM 547 N N . TYR A 1 73 ? -0.394 2.224 2.491 1.00 97.00 73 TYR A N 1
ATOM 548 C CA . TYR A 1 73 ? 0.943 2.677 2.114 1.00 97.00 73 TYR A CA 1
ATOM 549 C C . TYR A 1 73 ? 1.953 2.279 3.194 1.00 97.00 73 TYR A C 1
ATOM 551 O O . TYR A 1 73 ? 1.741 2.582 4.364 1.00 97.00 73 TYR A O 1
ATOM 559 N N . VAL A 1 74 ? 3.055 1.620 2.845 1.00 96.69 74 VAL A N 1
ATOM 560 C CA . VAL A 1 74 ? 4.032 1.103 3.815 1.00 96.69 74 VAL A CA 1
ATOM 561 C C . VAL A 1 74 ? 5.451 1.477 3.399 1.00 96.69 74 VAL A C 1
ATOM 563 O O . VAL A 1 74 ? 5.881 1.198 2.283 1.00 96.69 74 VAL A O 1
ATOM 566 N N . GLY A 1 75 ? 6.194 2.089 4.318 1.00 95.19 75 GLY A N 1
ATOM 567 C CA . GLY A 1 75 ? 7.616 2.374 4.144 1.00 95.19 75 GLY A CA 1
ATOM 568 C C . GLY A 1 75 ? 8.196 3.072 5.367 1.00 95.19 75 GLY A C 1
ATOM 569 O O . GLY A 1 75 ? 8.057 4.283 5.527 1.00 95.19 75 GLY A O 1
ATOM 570 N N . GLY A 1 76 ? 8.855 2.305 6.232 1.00 90.69 76 GLY A N 1
ATOM 571 C CA . GLY A 1 76 ? 9.453 2.752 7.490 1.00 90.69 76 GLY A CA 1
ATOM 572 C C . GLY A 1 76 ? 10.918 3.180 7.385 1.00 90.69 76 GLY A C 1
ATOM 573 O O . GLY A 1 76 ? 11.504 3.629 8.372 1.00 90.69 76 GLY A O 1
ATOM 574 N N . LYS A 1 77 ? 11.518 3.060 6.197 1.00 91.06 77 LYS A N 1
ATOM 575 C CA . LYS A 1 77 ? 12.902 3.459 5.932 1.00 91.06 77 LYS A CA 1
ATOM 576 C C . LYS A 1 77 ? 13.060 4.971 6.140 1.00 91.06 77 LYS A C 1
ATOM 578 O O . LYS A 1 77 ? 12.264 5.751 5.619 1.00 91.06 77 LYS A O 1
ATOM 583 N N . VAL A 1 78 ? 14.071 5.406 6.897 1.00 90.06 78 VAL A N 1
ATOM 584 C CA . VAL A 1 78 ? 14.186 6.797 7.389 1.00 90.06 78 VAL A CA 1
ATOM 585 C C . VAL A 1 78 ? 14.149 7.822 6.253 1.00 90.06 78 VAL A C 1
ATOM 587 O O . VAL A 1 78 ? 13.442 8.822 6.356 1.00 90.06 78 VAL A O 1
ATOM 590 N N . GLU A 1 79 ? 14.839 7.550 5.147 1.00 89.88 79 GLU A N 1
ATOM 591 C CA . GLU A 1 79 ? 14.936 8.443 3.989 1.00 89.88 79 GLU A CA 1
ATOM 592 C C . GLU A 1 79 ? 13.603 8.606 3.235 1.00 89.88 79 GLU A C 1
ATOM 594 O O . GLU A 1 79 ? 13.392 9.618 2.563 1.00 89.88 79 GLU A O 1
ATOM 599 N N . ILE A 1 80 ? 12.711 7.617 3.353 1.00 91.38 80 ILE A N 1
ATOM 600 C CA . ILE A 1 80 ? 11.495 7.465 2.544 1.00 91.38 80 ILE A CA 1
ATOM 601 C C . ILE A 1 80 ? 10.210 7.670 3.357 1.00 91.38 80 ILE A C 1
ATOM 603 O O . ILE A 1 80 ? 9.200 8.108 2.808 1.00 91.38 80 ILE A O 1
ATOM 607 N N . SER A 1 81 ? 10.245 7.430 4.667 1.00 92.38 81 SER A N 1
ATOM 608 C CA . SER A 1 81 ? 9.102 7.532 5.587 1.00 92.38 81 SER A CA 1
ATOM 609 C C . SER A 1 81 ? 8.282 8.817 5.407 1.00 92.38 81 SER A C 1
ATOM 611 O O . SER A 1 81 ? 7.053 8.780 5.318 1.00 92.38 81 SER A O 1
ATOM 613 N N . ALA A 1 82 ? 8.958 9.960 5.270 1.00 93.38 82 ALA A N 1
ATOM 614 C CA . ALA A 1 82 ? 8.317 11.252 5.052 1.00 93.38 82 ALA A CA 1
ATOM 615 C C . ALA A 1 82 ? 7.571 11.337 3.707 1.00 93.38 82 ALA A C 1
ATOM 617 O O . ALA A 1 82 ? 6.498 11.935 3.649 1.00 93.38 82 ALA A O 1
ATOM 618 N N . LEU A 1 83 ? 8.108 10.734 2.640 1.00 93.88 83 LEU A N 1
ATOM 619 C CA . LEU A 1 83 ? 7.465 10.699 1.321 1.00 93.88 83 LEU A CA 1
ATOM 620 C C . LEU A 1 83 ? 6.218 9.815 1.324 1.00 93.88 83 LEU A C 1
ATOM 622 O O . LEU A 1 83 ? 5.185 10.211 0.788 1.00 93.88 83 LEU A O 1
ATOM 626 N N . VAL A 1 84 ? 6.303 8.646 1.962 1.00 94.69 84 VAL A N 1
ATOM 627 C CA . VAL A 1 84 ? 5.176 7.709 2.090 1.00 94.69 84 VAL A CA 1
ATOM 628 C C . VAL A 1 84 ? 4.036 8.352 2.868 1.00 94.69 84 VAL A C 1
ATOM 630 O O . VAL A 1 84 ? 2.894 8.338 2.412 1.00 94.69 84 VAL A O 1
ATOM 633 N N . LYS A 1 85 ? 4.359 8.997 3.995 1.00 94.31 85 LYS A N 1
ATOM 634 C CA . LYS A 1 85 ? 3.390 9.758 4.787 1.00 94.31 85 LYS A CA 1
ATOM 635 C C . LYS A 1 85 ? 2.740 10.874 3.967 1.00 94.31 85 LYS A C 1
ATOM 637 O O . LYS A 1 85 ? 1.518 10.955 3.940 1.00 94.31 85 LYS A O 1
ATOM 642 N N . LYS A 1 86 ? 3.537 11.699 3.278 1.00 93.25 86 LYS A N 1
ATOM 643 C CA . LYS A 1 86 ? 3.037 12.808 2.450 1.00 93.25 86 LYS A CA 1
ATOM 644 C C . LYS A 1 86 ? 2.070 12.310 1.368 1.00 93.25 86 LYS A C 1
ATOM 646 O O . LYS A 1 86 ? 0.939 12.778 1.313 1.00 93.25 86 LYS A O 1
ATOM 651 N N . SER A 1 87 ? 2.487 11.320 0.580 1.00 92.50 87 SER A N 1
ATOM 652 C CA . SER A 1 87 ? 1.705 10.811 -0.558 1.00 92.50 87 SER A CA 1
ATOM 653 C C . SER A 1 87 ? 0.380 10.191 -0.107 1.00 92.50 87 SER A C 1
ATOM 655 O O . SER A 1 87 ? -0.666 10.448 -0.691 1.00 92.50 87 SER A O 1
ATOM 657 N N . ALA A 1 88 ? 0.389 9.428 0.990 1.00 92.50 88 ALA A N 1
ATOM 658 C CA . ALA A 1 88 ? -0.836 8.853 1.534 1.00 92.50 88 ALA A CA 1
ATOM 659 C C . ALA A 1 88 ? -1.785 9.922 2.105 1.00 92.50 88 ALA A C 1
ATOM 661 O O . ALA A 1 88 ? -3.000 9.840 1.918 1.00 92.50 88 ALA A O 1
ATOM 662 N N . GLN A 1 89 ? -1.246 10.946 2.775 1.00 90.94 89 GLN A N 1
ATOM 663 C CA . GLN A 1 89 ? -2.040 12.039 3.340 1.00 90.94 89 GLN A CA 1
ATOM 664 C C . GLN A 1 89 ? -2.725 12.890 2.264 1.00 90.94 89 GLN A C 1
ATOM 666 O O . GLN A 1 89 ? -3.876 13.278 2.462 1.00 90.94 89 GLN A O 1
ATOM 671 N N . GLU A 1 90 ? -2.077 13.123 1.119 1.00 88.75 90 GLU A N 1
ATOM 672 C CA . GLU A 1 90 ? -2.647 13.878 -0.010 1.00 88.75 90 GLU A CA 1
ATOM 673 C C . GLU A 1 90 ? -3.969 13.282 -0.524 1.00 88.75 90 GLU A C 1
ATOM 675 O O . GLU A 1 90 ? -4.866 14.013 -0.946 1.00 88.75 90 GLU A O 1
ATOM 680 N N . ILE A 1 91 ? -4.126 11.958 -0.430 1.00 88.81 91 ILE A N 1
ATOM 681 C CA . ILE A 1 91 ? -5.318 11.223 -0.888 1.00 88.81 91 ILE A CA 1
ATOM 682 C C . ILE A 1 91 ? -6.188 10.685 0.260 1.00 88.81 91 ILE A C 1
ATOM 684 O O . ILE A 1 91 ? -7.163 9.954 0.024 1.00 88.81 91 ILE A O 1
ATOM 688 N N . GLY A 1 92 ? -5.828 11.001 1.508 1.00 88.00 92 GLY A N 1
ATOM 689 C CA . GLY A 1 92 ? -6.469 10.465 2.710 1.00 88.00 92 GLY A CA 1
ATOM 690 C C . GLY A 1 92 ? -6.451 8.933 2.768 1.00 88.00 92 GLY A C 1
ATOM 691 O O . GLY A 1 92 ? -7.444 8.322 3.165 1.00 88.00 92 GLY A O 1
ATOM 692 N N . ALA A 1 93 ? -5.381 8.302 2.284 1.00 91.12 93 ALA A N 1
ATOM 693 C CA . ALA A 1 93 ? -5.159 6.865 2.404 1.00 91.12 93 ALA A CA 1
ATOM 694 C C . ALA A 1 93 ? -4.444 6.535 3.725 1.00 91.12 93 ALA A C 1
ATOM 696 O O . ALA A 1 93 ? -3.682 7.357 4.244 1.00 91.12 93 ALA A O 1
ATOM 697 N N . PRO A 1 94 ? -4.674 5.338 4.285 1.00 94.75 94 PRO A N 1
ATOM 698 C CA . PRO A 1 94 ? -3.951 4.893 5.463 1.00 94.75 94 PRO A CA 1
ATOM 699 C C . PRO A 1 94 ? -2.485 4.593 5.125 1.00 94.75 94 PRO A C 1
ATOM 701 O O . PRO A 1 94 ? -2.161 4.147 4.019 1.00 94.75 94 PRO A O 1
ATOM 704 N N . TYR A 1 95 ? -1.595 4.806 6.093 1.00 95.56 95 TYR A N 1
ATOM 705 C CA . TYR A 1 95 ? -0.158 4.596 5.931 1.00 95.56 95 TYR A CA 1
ATOM 706 C C . TYR A 1 95 ? 0.536 4.048 7.181 1.00 95.56 95 TYR A C 1
ATOM 708 O O . TYR A 1 95 ? 0.112 4.255 8.315 1.00 95.56 95 TYR A O 1
ATOM 716 N N . VAL A 1 96 ? 1.681 3.406 6.967 1.00 95.06 96 VAL A N 1
ATOM 717 C CA . VAL A 1 96 ? 2.655 3.018 7.985 1.00 95.06 96 VAL A CA 1
ATOM 718 C C . VAL A 1 96 ? 4.022 3.531 7.540 1.00 95.06 96 VAL A C 1
ATOM 720 O O . VAL A 1 96 ? 4.704 2.918 6.723 1.00 95.06 96 VAL A O 1
ATOM 723 N N . ALA A 1 97 ? 4.404 4.690 8.077 1.00 92.56 97 ALA A N 1
ATOM 724 C CA . ALA A 1 97 ? 5.702 5.329 7.830 1.00 92.56 97 ALA A CA 1
ATOM 725 C C . ALA A 1 97 ? 6.696 5.138 8.992 1.00 92.56 97 ALA A C 1
ATOM 727 O O . ALA A 1 97 ? 7.851 5.543 8.914 1.00 92.56 97 ALA A O 1
ATOM 728 N N . ALA A 1 98 ? 6.234 4.551 10.095 1.00 89.69 98 ALA A N 1
ATOM 729 C CA . ALA A 1 98 ? 7.056 4.165 11.232 1.00 89.69 98 ALA A CA 1
ATOM 730 C C . ALA A 1 98 ? 7.323 2.654 11.192 1.00 89.69 98 ALA A C 1
ATOM 732 O O . ALA A 1 98 ? 6.926 1.951 10.266 1.00 89.69 98 ALA A O 1
ATOM 733 N N . ARG A 1 99 ? 7.972 2.130 12.234 1.00 89.50 99 ARG A N 1
ATOM 734 C CA . ARG A 1 99 ? 8.219 0.692 12.371 1.00 89.50 99 ARG A CA 1
ATOM 735 C C . ARG A 1 99 ? 6.912 -0.109 12.312 1.00 89.50 99 ARG A C 1
ATOM 737 O O . ARG A 1 99 ? 6.046 0.084 13.167 1.00 89.50 99 ARG A O 1
ATOM 744 N N . TRP A 1 100 ? 6.847 -1.084 11.403 1.00 92.50 100 TRP A N 1
ATOM 745 C CA . TRP A 1 100 ? 5.747 -2.044 11.325 1.00 92.50 100 TRP A CA 1
ATOM 746 C C . TRP A 1 100 ? 5.519 -2.767 12.658 1.00 92.50 100 TRP A C 1
ATOM 748 O O . TRP A 1 100 ? 6.448 -3.313 13.271 1.00 92.50 100 TRP A O 1
ATOM 758 N N . LEU A 1 101 ? 4.266 -2.786 13.110 1.00 91.19 101 LEU A N 1
ATOM 759 C CA . LEU A 1 101 ? 3.845 -3.599 14.242 1.00 91.19 101 LEU A CA 1
ATOM 760 C C . LEU A 1 101 ? 3.443 -4.981 13.742 1.00 91.19 101 LEU A C 1
ATOM 762 O O . LEU A 1 101 ? 2.480 -5.127 12.993 1.00 91.19 101 LEU A O 1
ATOM 766 N N . GLY A 1 102 ? 4.173 -6.001 14.190 1.00 92.00 102 GLY A N 1
ATOM 767 C CA . GLY A 1 102 ? 3.799 -7.384 13.924 1.00 92.00 102 GLY A CA 1
ATOM 768 C C . GLY A 1 102 ? 2.387 -7.653 14.440 1.00 92.00 102 GLY A C 1
ATOM 769 O O . GLY A 1 102 ? 2.065 -7.281 15.570 1.00 92.00 102 GLY A O 1
ATOM 770 N N . GLY A 1 103 ? 1.547 -8.262 13.612 1.00 90.62 103 GLY A N 1
ATOM 771 C CA . GLY A 1 103 ? 0.139 -8.486 13.923 1.00 90.62 103 GLY A CA 1
ATOM 772 C C . GLY A 1 103 ? -0.815 -7.478 13.292 1.00 90.62 103 GLY A C 1
ATOM 773 O O . GLY A 1 103 ? -2.020 -7.688 13.397 1.00 90.62 103 GLY A O 1
ATOM 774 N N . THR A 1 104 ? -0.321 -6.426 12.620 1.00 92.50 104 THR A N 1
ATOM 775 C CA . THR A 1 104 ? -1.171 -5.429 11.933 1.00 92.50 104 THR A CA 1
ATOM 776 C C . THR A 1 104 ? -2.167 -6.084 10.979 1.00 92.50 104 THR A C 1
ATOM 778 O O . THR A 1 104 ? -3.308 -5.648 10.919 1.00 92.50 104 THR A O 1
ATOM 781 N N . ILE A 1 105 ? -1.800 -7.159 10.280 1.00 94.19 105 ILE A N 1
ATOM 782 C CA . ILE A 1 105 ? -2.712 -7.850 9.351 1.00 94.19 105 ILE A CA 1
ATOM 783 C C . ILE A 1 105 ? -3.156 -9.196 9.926 1.00 94.19 105 ILE A C 1
ATOM 785 O O . ILE A 1 105 ? -4.346 -9.540 9.906 1.00 94.19 105 ILE A O 1
ATOM 789 N N . SER A 1 106 ? -2.203 -9.957 10.461 1.00 93.75 106 SER A N 1
ATOM 790 C CA . SER A 1 106 ? -2.440 -11.307 10.980 1.00 93.75 106 SER A CA 1
ATOM 791 C C . SER A 1 106 ? -3.310 -11.321 12.246 1.00 93.75 106 SER A C 1
ATOM 793 O O . SER A 1 106 ? -4.151 -12.204 12.392 1.00 93.75 106 SER A O 1
ATOM 795 N N . ASN A 1 107 ? -3.206 -10.302 13.109 1.00 93.75 107 ASN A N 1
ATOM 796 C CA . ASN A 1 107 ? -3.988 -10.149 14.344 1.00 93.75 107 ASN A CA 1
ATOM 797 C C . ASN A 1 107 ? -4.714 -8.789 14.409 1.00 93.75 107 ASN A C 1
ATOM 799 O O . ASN A 1 107 ? -4.586 -8.015 15.364 1.00 93.75 107 ASN A O 1
ATOM 803 N N . TRP A 1 108 ? -5.514 -8.505 13.378 1.00 93.19 108 TRP A N 1
ATOM 804 C CA . TRP A 1 108 ? -6.264 -7.249 13.258 1.00 93.19 108 TRP A CA 1
ATOM 805 C C . TRP A 1 108 ? -7.148 -6.939 14.474 1.00 93.19 108 TRP A C 1
ATOM 807 O O . TRP A 1 108 ? -7.254 -5.784 14.873 1.00 93.19 108 TRP A O 1
ATOM 817 N N . SER A 1 109 ? -7.751 -7.951 15.105 1.00 92.88 109 SER A N 1
ATOM 818 C CA . SER A 1 109 ? -8.604 -7.755 16.284 1.00 92.88 109 SER A CA 1
ATOM 819 C C . SER A 1 109 ? -7.868 -7.112 17.458 1.00 92.88 109 SER A C 1
ATOM 821 O O . SER A 1 109 ? -8.444 -6.273 18.144 1.00 92.88 109 SER A O 1
ATOM 823 N N . GLU A 1 110 ? -6.606 -7.475 17.701 1.00 93.31 110 GLU A N 1
ATOM 824 C CA . GLU A 1 110 ? -5.824 -6.879 18.791 1.00 93.31 110 GLU A CA 1
ATOM 825 C C . GLU A 1 110 ? -5.334 -5.478 18.419 1.00 93.31 110 GLU A C 1
ATOM 827 O O . GLU A 1 110 ? -5.346 -4.572 19.248 1.00 93.31 110 GLU A O 1
ATOM 832 N N . ILE A 1 111 ? -4.965 -5.268 17.156 1.00 92.25 111 ILE A N 1
ATOM 833 C CA . ILE A 1 111 ? -4.526 -3.960 16.658 1.00 92.25 111 ILE A CA 1
ATOM 834 C C . ILE A 1 111 ? -5.678 -2.957 16.683 1.00 92.25 111 ILE A C 1
ATOM 836 O O . ILE A 1 111 ? -5.489 -1.830 17.135 1.00 92.25 111 ILE A O 1
ATOM 840 N N . LYS A 1 112 ? -6.890 -3.390 16.324 1.00 91.94 112 LYS A N 1
ATOM 841 C CA . LYS A 1 112 ? -8.104 -2.582 16.436 1.00 91.94 112 LYS A CA 1
ATOM 842 C C . LYS A 1 112 ? -8.345 -2.115 17.873 1.00 91.94 112 LYS A C 1
ATOM 844 O O . LYS A 1 112 ? -8.506 -0.921 18.088 1.00 91.94 112 LYS A O 1
ATOM 849 N N . LYS A 1 113 ? -8.216 -2.997 18.874 1.00 92.81 113 LYS A N 1
ATOM 850 C CA . LYS A 1 113 ? -8.305 -2.590 20.292 1.00 92.81 113 LYS A CA 1
ATOM 851 C C . LYS A 1 113 ? -7.270 -1.527 20.670 1.00 92.81 113 LYS A C 1
ATOM 853 O O . LYS A 1 113 ? -7.548 -0.676 21.508 1.00 92.81 113 LYS A O 1
ATOM 858 N N . ARG A 1 114 ? -6.064 -1.565 20.089 1.00 91.94 114 ARG A N 1
ATOM 859 C CA . ARG A 1 114 ? -5.026 -0.544 20.334 1.00 91.94 114 ARG A CA 1
ATOM 860 C C . ARG A 1 114 ? -5.366 0.795 19.687 1.00 91.94 114 ARG A C 1
ATOM 862 O O . ARG A 1 114 ? -5.056 1.826 20.279 1.00 91.94 114 ARG A O 1
ATOM 869 N N . ILE A 1 115 ? -6.002 0.775 18.518 1.00 91.50 115 ILE A N 1
ATOM 870 C CA . ILE A 1 115 ? -6.534 1.974 17.858 1.00 91.50 115 ILE A CA 1
ATOM 871 C C . ILE A 1 115 ? -7.661 2.572 18.709 1.00 91.50 115 ILE A C 1
ATOM 873 O O . ILE A 1 115 ? -7.591 3.748 19.060 1.00 91.50 115 ILE A O 1
ATOM 877 N N . ASP A 1 116 ? -8.621 1.750 19.136 1.00 91.94 116 ASP A N 1
ATOM 878 C CA . ASP A 1 116 ? -9.737 2.174 19.989 1.00 91.94 116 ASP A CA 1
ATOM 879 C C . ASP A 1 116 ? -9.229 2.742 21.327 1.00 91.94 116 ASP A C 1
ATOM 881 O O . ASP A 1 116 ? -9.688 3.784 21.790 1.00 91.94 116 ASP A O 1
ATOM 885 N N . ARG A 1 117 ? -8.198 2.120 21.916 1.00 92.94 117 ARG A N 1
ATOM 886 C CA . ARG A 1 117 ? -7.530 2.619 23.126 1.00 92.94 117 ARG A CA 1
ATOM 887 C C . ARG A 1 117 ? -6.884 3.990 22.918 1.00 92.94 117 ARG A C 1
ATOM 889 O O . ARG A 1 117 ? -6.946 4.835 23.809 1.00 92.94 117 ARG A O 1
ATOM 896 N N . LEU A 1 118 ? -6.244 4.223 21.772 1.00 91.56 118 LEU A N 1
ATOM 897 C CA . LEU A 1 118 ? -5.670 5.531 21.452 1.00 91.56 118 LEU A CA 1
ATOM 898 C C . LEU A 1 118 ? -6.771 6.594 21.319 1.00 91.56 118 LEU A C 1
ATOM 900 O O . LEU A 1 118 ? -6.611 7.687 21.864 1.00 91.56 118 LEU A O 1
ATOM 904 N N . ALA A 1 119 ? -7.884 6.266 20.655 1.00 90.38 119 ALA A N 1
ATOM 905 C CA . ALA A 1 119 ? -9.041 7.152 20.538 1.00 90.38 119 ALA A CA 1
ATOM 906 C C . ALA A 1 119 ? -9.632 7.498 21.917 1.00 90.38 119 ALA A C 1
ATOM 908 O O . ALA A 1 119 ? -9.782 8.674 22.243 1.00 90.38 119 ALA A O 1
ATOM 909 N N . GLU A 1 120 ? -9.828 6.498 22.781 1.00 91.19 120 GLU A N 1
ATOM 910 C CA . GLU A 1 120 ? -10.307 6.680 24.158 1.00 91.19 120 GLU A CA 1
ATOM 911 C C . GLU A 1 120 ? -9.392 7.617 24.970 1.00 91.19 120 GLU A C 1
ATOM 913 O O . GLU A 1 120 ? -9.862 8.521 25.667 1.00 91.19 120 GLU A O 1
ATOM 918 N N . ILE A 1 121 ? -8.068 7.430 24.883 1.00 90.81 121 ILE A N 1
ATOM 919 C CA . ILE A 1 121 ? -7.106 8.293 25.580 1.00 90.81 121 ILE A CA 1
ATOM 920 C C . ILE A 1 121 ? -7.206 9.733 25.061 1.00 90.81 121 ILE A C 1
ATOM 922 O O . ILE A 1 121 ? -7.149 10.668 25.863 1.00 90.81 121 ILE A O 1
ATOM 926 N N . LEU A 1 122 ? -7.352 9.936 23.748 1.00 89.44 122 LEU A N 1
ATOM 927 C CA . LEU A 1 122 ? -7.482 11.267 23.149 1.00 89.44 122 LEU A CA 1
ATOM 928 C C . LEU A 1 122 ? -8.756 11.977 23.620 1.00 89.44 122 LEU A C 1
ATOM 930 O O . LEU A 1 122 ? -8.668 13.117 24.080 1.00 89.44 122 LEU A O 1
ATOM 934 N N . GLU A 1 123 ? -9.898 11.289 23.598 1.00 91.12 123 GLU A N 1
ATOM 935 C CA . GLU A 1 123 ? -11.185 11.820 24.060 1.00 91.12 123 GLU A CA 1
ATOM 936 C C . GLU A 1 123 ? -11.152 12.186 25.547 1.00 91.12 123 GLU A C 1
ATOM 938 O O . GLU A 1 123 ? -11.475 13.314 25.924 1.00 91.12 123 GLU A O 1
ATOM 943 N N . LYS A 1 124 ? -10.680 11.278 26.412 1.00 90.25 124 LYS A N 1
ATOM 944 C CA . LYS A 1 124 ? -10.611 11.530 27.862 1.00 90.25 124 LYS A CA 1
ATOM 945 C C . LYS A 1 124 ? -9.578 12.594 28.235 1.00 90.25 124 LYS A C 1
ATOM 947 O O . LYS A 1 124 ? -9.738 13.262 29.261 1.00 90.25 124 LYS A O 1
ATOM 952 N N . THR A 1 125 ? -8.525 12.756 27.427 1.00 88.38 125 THR A N 1
ATOM 953 C CA . THR A 1 125 ? -7.575 13.869 27.578 1.00 88.38 125 THR A CA 1
ATOM 954 C C . THR A 1 125 ? -8.263 15.193 27.246 1.00 88.38 125 THR A C 1
ATOM 956 O O . THR A 1 125 ? -8.149 16.134 28.026 1.00 88.38 125 THR A O 1
ATOM 959 N N . ALA A 1 126 ? -9.006 15.263 26.135 1.00 88.69 126 ALA A N 1
ATOM 960 C CA . ALA A 1 126 ? -9.723 16.471 25.721 1.00 88.69 126 ALA A CA 1
ATOM 961 C C . ALA A 1 126 ? -10.841 16.858 26.706 1.00 88.69 126 ALA A C 1
ATOM 963 O O . ALA A 1 126 ? -11.010 18.033 27.017 1.00 88.69 126 ALA A O 1
ATOM 964 N N . ALA A 1 127 ? -11.547 15.871 27.263 1.00 88.62 127 ALA A N 1
ATOM 965 C CA . ALA A 1 127 ? -12.580 16.077 28.278 1.00 88.62 127 ALA A CA 1
ATOM 966 C C . ALA A 1 127 ? -12.028 16.445 29.675 1.00 88.62 127 ALA A C 1
ATOM 968 O O . ALA A 1 127 ? -12.796 16.741 30.593 1.00 88.62 127 ALA A O 1
ATOM 969 N N . GLY A 1 128 ? -10.705 16.390 29.884 1.00 85.88 128 GLY A N 1
ATOM 970 C CA . GLY A 1 128 ? -10.072 16.643 31.185 1.00 85.88 128 GLY A CA 1
ATOM 971 C C . GLY A 1 128 ? -10.390 15.591 32.258 1.00 85.88 128 GLY A C 1
ATOM 972 O O . GLY A 1 128 ? -10.060 15.776 33.431 1.00 85.88 128 GLY A O 1
ATOM 973 N N . THR A 1 129 ? -11.021 14.477 31.880 1.00 86.25 129 THR A N 1
ATOM 974 C CA . THR A 1 129 ? -11.450 13.405 32.787 1.00 86.25 129 THR A CA 1
ATOM 975 C C . THR A 1 129 ? -10.255 12.672 33.393 1.00 86.25 129 THR A C 1
ATOM 977 O O . THR A 1 129 ? -10.269 12.359 34.582 1.00 86.25 129 THR A O 1
ATOM 980 N N . LEU A 1 130 ? -9.184 12.467 32.612 1.00 81.25 130 LEU A N 1
ATOM 981 C CA . LEU A 1 130 ? -7.986 11.760 33.081 1.00 81.25 130 LEU A CA 1
ATOM 982 C C . LEU A 1 130 ? -7.327 12.468 34.267 1.00 81.25 130 LEU A C 1
ATOM 984 O O . LEU A 1 130 ? -6.956 11.816 35.237 1.00 81.25 130 LEU A O 1
ATOM 988 N N . ALA A 1 131 ? -7.236 13.799 34.224 1.00 82.25 131 ALA A N 1
ATOM 989 C CA . ALA A 1 131 ? -6.623 14.594 35.287 1.00 82.25 131 ALA A CA 1
ATOM 990 C C . ALA A 1 131 ? -7.393 14.522 36.616 1.00 82.25 131 ALA A C 1
ATOM 992 O O . ALA A 1 131 ? -6.802 14.717 37.674 1.00 82.25 131 ALA A O 1
ATOM 993 N N . LYS A 1 132 ? -8.702 14.239 36.565 1.00 83.62 132 LYS A N 1
ATOM 994 C CA . LYS A 1 132 ? -9.567 14.121 37.749 1.00 83.62 132 LYS A CA 1
ATOM 995 C C . LYS A 1 132 ? -9.578 12.711 38.344 1.00 83.62 132 LYS A C 1
ATOM 997 O O . LYS A 1 132 ? -9.833 12.568 39.532 1.00 83.62 132 LYS A O 1
ATOM 1002 N N . GLN A 1 133 ? -9.345 11.684 37.525 1.00 86.06 133 GLN A N 1
ATOM 1003 C CA . GLN A 1 133 ? -9.481 10.275 37.918 1.00 86.06 133 GLN A CA 1
ATOM 1004 C C . GLN A 1 133 ? -8.156 9.596 38.280 1.00 86.06 133 GLN A C 1
ATOM 1006 O O . GLN A 1 133 ? -8.179 8.541 38.906 1.00 86.06 133 GLN A O 1
ATOM 1011 N N . HIS A 1 134 ? -7.018 10.178 37.893 1.00 88.81 134 HIS A N 1
ATOM 1012 C CA . HIS A 1 134 ? -5.713 9.527 37.996 1.00 88.81 134 HIS A CA 1
ATOM 1013 C C . HIS A 1 134 ? -4.714 10.292 38.857 1.00 88.81 134 HIS A C 1
ATOM 1015 O O . HIS A 1 134 ? -4.707 11.522 38.924 1.00 88.81 134 HIS A O 1
ATOM 1021 N N . THR A 1 135 ? -3.805 9.545 39.481 1.00 93.62 135 THR A N 1
ATOM 1022 C CA . THR A 1 135 ? -2.667 10.130 40.205 1.00 93.62 135 THR A CA 1
ATOM 1023 C C . THR A 1 135 ? -1.628 10.711 39.237 1.00 93.62 135 THR A C 1
ATOM 1025 O O . THR A 1 135 ? -1.559 10.329 38.068 1.00 93.62 135 THR A O 1
ATOM 1028 N N . LYS A 1 136 ? -0.735 11.593 39.717 1.00 89.00 136 LYS A N 1
ATOM 1029 C CA . LYS A 1 136 ? 0.357 12.155 38.890 1.00 89.00 136 LYS A CA 1
ATOM 1030 C C . LYS A 1 136 ? 1.214 11.071 38.219 1.00 89.00 136 LYS A C 1
ATOM 1032 O O . LYS A 1 136 ? 1.603 11.227 37.066 1.00 89.00 136 LYS A O 1
ATOM 1037 N N . LEU A 1 137 ? 1.492 9.968 38.920 1.00 91.38 137 LEU A N 1
ATOM 1038 C CA . LEU A 1 137 ? 2.270 8.852 38.372 1.00 91.38 137 LEU A CA 1
ATOM 1039 C C . LEU A 1 137 ? 1.522 8.139 37.235 1.00 91.38 137 LEU A C 1
ATOM 1041 O O . LEU A 1 137 ? 2.126 7.782 36.225 1.00 91.38 137 LEU A O 1
ATOM 1045 N N . GLU A 1 138 ? 0.217 7.925 37.395 1.00 91.06 138 GLU A N 1
ATOM 1046 C CA . GLU A 1 138 ? -0.635 7.311 36.374 1.00 91.06 138 GLU A CA 1
ATOM 1047 C C . GLU A 1 138 ? -0.779 8.201 35.144 1.00 91.06 138 GLU A C 1
ATOM 1049 O O . GLU A 1 138 ? -0.658 7.703 34.029 1.00 91.06 138 GLU A O 1
ATOM 1054 N N . LEU A 1 139 ? -0.930 9.514 35.332 1.00 90.38 139 LEU A N 1
ATOM 1055 C CA . LEU A 1 139 ? -0.959 10.477 34.231 1.00 90.38 139 LEU A CA 1
ATOM 1056 C C . LEU A 1 139 ? 0.313 10.402 33.383 1.00 90.38 139 LEU A C 1
ATOM 1058 O O . LEU A 1 139 ? 0.222 10.299 32.163 1.00 90.38 139 LEU A O 1
ATOM 1062 N N . VAL A 1 140 ? 1.490 10.338 34.013 1.00 92.94 140 VAL A N 1
ATOM 1063 C CA . VAL A 1 140 ? 2.765 10.171 33.293 1.00 92.94 140 VAL A CA 1
ATOM 1064 C C . VAL A 1 140 ? 2.813 8.841 32.532 1.00 92.94 140 VAL A C 1
ATOM 1066 O O . VAL A 1 140 ? 3.338 8.778 31.419 1.00 92.94 140 VAL A O 1
ATOM 1069 N N . LYS A 1 141 ? 2.272 7.755 33.101 1.00 93.25 141 LYS A N 1
ATOM 1070 C CA . LYS A 1 141 ? 2.195 6.457 32.407 1.00 93.25 141 LYS A CA 1
ATOM 1071 C C . LYS A 1 141 ? 1.268 6.523 31.191 1.00 93.25 141 LYS A C 1
ATOM 1073 O O . LYS A 1 141 ? 1.660 6.048 30.127 1.00 93.25 141 LYS A O 1
ATOM 1078 N N . ILE A 1 142 ? 0.095 7.137 31.332 1.00 91.62 142 ILE A N 1
ATOM 1079 C CA . ILE A 1 142 ? -0.885 7.304 30.250 1.00 91.62 142 ILE A CA 1
ATOM 1080 C C . ILE A 1 142 ? -0.326 8.212 29.153 1.00 91.62 142 ILE A C 1
ATOM 1082 O O . ILE A 1 142 ? -0.490 7.924 27.974 1.00 91.62 142 ILE A O 1
ATOM 1086 N N . GLU A 1 143 ? 0.398 9.269 29.508 1.00 91.62 143 GLU A N 1
ATOM 1087 C CA . GLU A 1 143 ? 1.035 10.156 28.535 1.00 91.62 143 GLU A CA 1
ATOM 1088 C C . GLU A 1 143 ? 2.134 9.438 27.735 1.00 91.62 143 GLU A C 1
ATOM 1090 O O . GLU A 1 143 ? 2.212 9.569 26.511 1.00 91.62 143 GLU A O 1
ATOM 1095 N N . ARG A 1 144 ? 2.944 8.600 28.397 1.00 93.06 144 ARG A N 1
ATOM 1096 C CA . ARG A 1 144 ? 3.924 7.734 27.718 1.00 93.06 144 ARG A CA 1
ATOM 1097 C C . ARG A 1 144 ? 3.249 6.707 26.808 1.00 93.06 144 ARG A C 1
ATOM 1099 O O . ARG A 1 144 ? 3.745 6.460 25.708 1.00 93.06 144 ARG A O 1
ATOM 1106 N N . GLU A 1 145 ? 2.140 6.114 27.251 1.00 91.88 145 GLU A N 1
ATOM 1107 C CA . GLU A 1 145 ? 1.331 5.196 26.441 1.00 91.88 145 GLU A CA 1
ATOM 1108 C C . GLU A 1 145 ? 0.777 5.912 25.204 1.00 91.88 145 GLU A C 1
ATOM 1110 O O . GLU A 1 145 ? 0.997 5.445 24.086 1.00 91.88 145 GLU A O 1
ATOM 1115 N N . LYS A 1 146 ? 0.154 7.081 25.394 1.00 92.56 146 LYS A N 1
ATOM 1116 C CA . LYS A 1 146 ? -0.372 7.942 24.331 1.00 92.56 146 LYS A CA 1
ATOM 1117 C C . LYS A 1 146 ? 0.693 8.241 23.290 1.00 92.56 146 LYS A C 1
ATOM 1119 O O . LYS A 1 146 ? 0.462 7.977 22.118 1.00 92.56 146 LYS A O 1
ATOM 1124 N N . LYS A 1 147 ? 1.862 8.732 23.716 1.00 92.31 147 LYS A N 1
ATOM 1125 C CA . LYS A 1 147 ? 2.977 9.064 22.819 1.00 92.31 147 LYS A CA 1
ATOM 1126 C C . LYS A 1 147 ? 3.425 7.850 22.002 1.00 92.31 147 LYS A C 1
ATOM 1128 O O . LYS A 1 147 ? 3.578 7.930 20.787 1.00 92.31 147 LYS A O 1
ATOM 1133 N N . ARG A 1 148 ? 3.589 6.698 22.658 1.00 89.81 148 ARG A N 1
ATOM 1134 C CA . ARG A 1 148 ? 4.000 5.458 21.988 1.00 89.81 148 ARG A CA 1
ATOM 1135 C C . ARG A 1 148 ? 2.958 4.977 20.977 1.00 89.81 148 ARG A C 1
ATOM 1137 O O . ARG A 1 148 ? 3.337 4.490 19.914 1.00 89.81 148 ARG A O 1
ATOM 1144 N N . LEU A 1 149 ? 1.672 5.052 21.318 1.00 89.50 149 LEU A N 1
ATOM 1145 C CA . LEU A 1 149 ? 0.584 4.656 20.425 1.00 89.50 149 LEU A CA 1
ATOM 1146 C C . LEU A 1 149 ? 0.441 5.640 19.261 1.00 89.50 149 LEU A C 1
ATOM 1148 O O . LEU A 1 149 ? 0.352 5.190 18.125 1.00 89.50 149 LEU A O 1
ATOM 1152 N N . SER A 1 150 ? 0.506 6.950 19.509 1.00 88.00 150 SER A N 1
ATOM 1153 C CA . SER A 1 150 ? 0.399 7.967 18.460 1.00 88.00 150 SER A CA 1
ATOM 1154 C C . SER A 1 150 ? 1.532 7.873 17.445 1.00 88.00 150 SER A C 1
ATOM 1156 O O . SER A 1 150 ? 1.278 7.967 16.257 1.00 88.00 150 SER A O 1
ATOM 1158 N N . GLU A 1 151 ? 2.771 7.625 17.881 1.00 85.81 151 GLU A N 1
ATOM 1159 C CA . GLU A 1 151 ? 3.914 7.477 16.965 1.00 85.81 151 GLU A CA 1
ATOM 1160 C C . GLU A 1 151 ? 3.791 6.244 16.055 1.00 85.81 151 GLU A C 1
ATOM 1162 O O . GLU A 1 151 ? 4.263 6.258 14.921 1.00 85.81 151 GLU A O 1
ATOM 1167 N N . ARG A 1 152 ? 3.183 5.160 16.551 1.00 85.31 152 ARG A N 1
ATOM 1168 C CA . ARG A 1 152 ? 3.136 3.866 15.849 1.00 85.31 152 ARG A CA 1
ATOM 1169 C C . ARG A 1 152 ? 1.865 3.656 15.036 1.00 85.31 152 ARG A C 1
ATOM 1171 O O . ARG A 1 152 ? 1.913 2.954 14.034 1.00 85.31 152 ARG A O 1
ATOM 1178 N N . LEU A 1 153 ? 0.743 4.206 15.495 1.00 87.62 153 LEU A N 1
ATOM 1179 C CA . LEU A 1 153 ? -0.577 4.009 14.894 1.00 87.62 153 LEU A CA 1
ATOM 1180 C C . LEU A 1 153 ? -1.039 5.206 14.055 1.00 87.62 153 LEU A C 1
ATOM 1182 O O . LEU A 1 153 ? -2.113 5.116 13.473 1.00 87.62 153 LEU A O 1
ATOM 1186 N N . ASP A 1 154 ? -0.245 6.283 13.978 1.00 86.19 154 ASP A N 1
ATOM 1187 C CA . ASP A 1 154 ? -0.553 7.556 13.300 1.00 86.19 154 ASP A CA 1
ATOM 1188 C C . ASP A 1 154 ? -1.397 7.374 12.025 1.00 86.19 154 ASP A C 1
ATOM 1190 O O . ASP A 1 154 ? -2.558 7.778 11.969 1.00 86.19 154 ASP A O 1
ATOM 1194 N N . GLY A 1 155 ? -0.852 6.667 11.032 1.00 87.62 155 GLY A N 1
ATOM 1195 C CA . GLY A 1 155 ? -1.488 6.507 9.725 1.00 87.62 155 GLY A CA 1
ATOM 1196 C C . GLY A 1 155 ? -2.484 5.352 9.597 1.00 87.62 155 GLY A C 1
ATOM 1197 O O . GLY A 1 155 ? -3.052 5.183 8.522 1.00 87.62 155 GLY A O 1
ATOM 1198 N N . ILE A 1 156 ? -2.729 4.566 10.651 1.00 90.88 156 ILE A N 1
ATOM 1199 C CA . ILE A 1 156 ? -3.699 3.452 10.632 1.00 90.88 156 ILE A CA 1
ATOM 1200 C C . ILE A 1 156 ? -4.913 3.682 11.530 1.00 90.88 156 ILE A C 1
ATOM 1202 O O . ILE A 1 156 ? -5.800 2.836 11.584 1.00 90.88 156 ILE A O 1
ATOM 1206 N N . THR A 1 157 ? -5.002 4.838 12.186 1.00 86.75 157 THR A N 1
ATOM 1207 C CA . THR A 1 157 ? -6.177 5.229 12.982 1.00 86.75 157 THR A CA 1
ATOM 1208 C C . THR A 1 157 ? -7.477 5.256 12.174 1.00 86.75 157 THR A C 1
ATOM 1210 O O . THR A 1 157 ? -8.544 5.002 12.722 1.00 86.75 157 THR A O 1
ATOM 1213 N N . THR A 1 158 ? -7.398 5.518 10.867 1.00 83.19 158 THR A N 1
ATOM 1214 C CA . THR A 1 158 ? -8.552 5.569 9.956 1.00 83.19 158 THR A CA 1
ATOM 1215 C C . THR A 1 158 ? -8.984 4.198 9.425 1.00 83.19 158 THR A C 1
ATOM 1217 O O . THR A 1 158 ? -10.028 4.094 8.778 1.00 83.19 158 THR A O 1
ATOM 1220 N N . LEU A 1 159 ? -8.213 3.133 9.676 1.00 86.69 159 LEU A N 1
ATOM 1221 C CA . LEU A 1 159 ? -8.542 1.790 9.202 1.00 86.69 159 LEU A CA 1
ATOM 1222 C C . LEU A 1 159 ? -9.632 1.146 10.064 1.00 86.69 159 LEU A C 1
ATOM 1224 O O . LEU A 1 159 ? -9.444 0.865 11.244 1.00 86.69 159 LEU A O 1
ATOM 1228 N N . THR A 1 160 ? -10.761 0.820 9.437 1.00 86.06 160 THR A N 1
ATOM 1229 C CA . THR A 1 160 ? -11.878 0.102 10.075 1.00 86.06 160 THR A CA 1
ATOM 1230 C C . THR A 1 160 ? -11.810 -1.414 9.870 1.00 86.06 160 THR A C 1
ATOM 1232 O O . THR A 1 160 ? -12.210 -2.190 10.745 1.00 86.06 160 THR A O 1
ATOM 1235 N N . LYS A 1 161 ? -11.269 -1.843 8.725 1.00 90.56 161 LYS A N 1
ATOM 1236 C CA . LYS A 1 161 ? -11.048 -3.238 8.323 1.00 90.56 161 LYS A CA 1
ATOM 1237 C C . LYS A 1 161 ? -9.609 -3.434 7.837 1.00 90.56 161 LYS A C 1
ATOM 1239 O O . LYS A 1 161 ? -8.896 -2.458 7.606 1.00 90.56 161 LYS A O 1
ATOM 1244 N N . LYS A 1 162 ? -9.205 -4.696 7.654 1.00 92.38 162 LYS A N 1
ATOM 1245 C CA . LYS A 1 162 ? -7.927 -5.041 7.013 1.00 92.38 162 LYS A CA 1
ATOM 1246 C C . LYS A 1 162 ? -7.828 -4.370 5.630 1.00 92.38 162 LYS A C 1
ATOM 1248 O O . LYS A 1 162 ? -8.859 -4.248 4.962 1.00 92.38 162 LYS A O 1
ATOM 1253 N N . PRO A 1 163 ? -6.630 -3.934 5.208 1.00 95.06 163 PRO A N 1
ATOM 1254 C CA . PRO A 1 163 ? -6.446 -3.367 3.879 1.00 95.06 163 PRO A CA 1
ATOM 1255 C C . PRO A 1 163 ? -6.690 -4.423 2.798 1.00 95.06 163 PRO A C 1
ATOM 1257 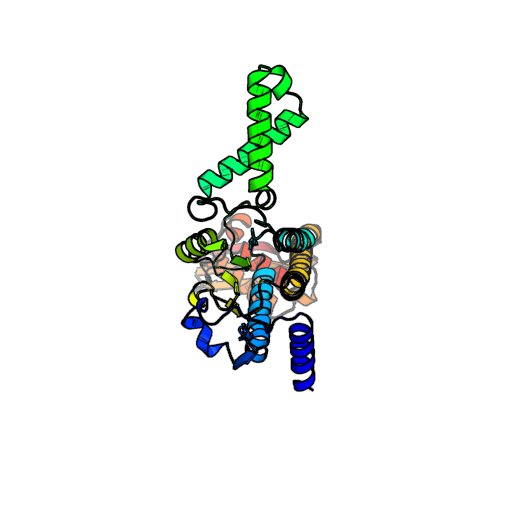O O . PRO A 1 163 ? -6.431 -5.605 3.007 1.00 95.06 163 PRO A O 1
ATOM 1260 N N . ASP A 1 164 ? -7.180 -3.979 1.644 1.00 95.75 164 ASP A N 1
ATOM 1261 C CA . ASP A 1 164 ? -7.460 -4.846 0.498 1.00 95.75 164 ASP A CA 1
ATOM 1262 C C . ASP A 1 164 ? -6.218 -5.005 -0.408 1.00 95.75 164 ASP A C 1
ATOM 1264 O O . ASP A 1 164 ? -6.136 -5.962 -1.172 1.00 95.75 164 ASP A O 1
ATOM 1268 N N . ALA A 1 165 ? -5.250 -4.084 -0.320 1.00 96.94 165 ALA A N 1
ATOM 1269 C CA . ALA A 1 165 ? -3.936 -4.174 -0.960 1.00 96.94 165 ALA A CA 1
ATOM 1270 C C . ALA A 1 165 ? -2.885 -3.363 -0.186 1.00 96.94 165 ALA A C 1
ATOM 1272 O O . ALA A 1 165 ? -3.224 -2.439 0.563 1.00 96.94 165 ALA A O 1
ATOM 1273 N N . LEU A 1 166 ? -1.606 -3.683 -0.386 1.00 97.50 166 LEU A N 1
ATOM 1274 C CA . LEU A 1 166 ? -0.485 -2.909 0.155 1.00 97.50 166 LEU A CA 1
ATOM 1275 C C . LEU A 1 166 ? 0.310 -2.257 -0.976 1.00 97.50 166 LEU A C 1
ATOM 1277 O O . LEU A 1 166 ? 0.583 -2.897 -1.990 1.00 97.50 166 LEU A O 1
ATOM 1281 N N . LEU A 1 167 ? 0.736 -1.015 -0.753 1.00 97.75 167 LEU A N 1
ATOM 1282 C CA . LEU A 1 167 ? 1.767 -0.348 -1.539 1.00 97.75 167 LEU A CA 1
ATOM 1283 C C . LEU A 1 167 ? 3.026 -0.206 -0.679 1.00 97.75 167 LEU A C 1
ATOM 1285 O O . LEU A 1 167 ? 3.039 0.582 0.263 1.00 97.75 167 LEU A O 1
ATOM 1289 N N . VAL A 1 168 ? 4.063 -0.985 -0.978 1.00 97.44 168 VAL A N 1
ATOM 1290 C CA . VAL A 1 168 ? 5.263 -1.126 -0.138 1.00 97.44 168 VAL A CA 1
ATOM 1291 C C . VAL A 1 168 ? 6.482 -0.511 -0.820 1.00 97.44 168 VAL A C 1
ATOM 1293 O O . VAL A 1 168 ? 6.736 -0.759 -1.996 1.00 97.44 168 VAL A O 1
ATOM 1296 N N . VAL A 1 169 ? 7.286 0.246 -0.077 1.00 96.50 169 VAL A N 1
ATOM 1297 C CA . VAL A 1 169 ? 8.625 0.651 -0.523 1.00 96.50 169 VAL A CA 1
ATOM 1298 C C . VAL A 1 169 ? 9.670 -0.187 0.203 1.00 96.50 169 VAL A C 1
ATOM 1300 O O . VAL A 1 169 ? 9.732 -0.139 1.427 1.00 96.50 169 VAL A O 1
ATOM 1303 N N . ASP A 1 170 ? 10.494 -0.914 -0.560 1.00 95.44 170 ASP A N 1
ATOM 1304 C CA . ASP A 1 170 ? 11.529 -1.836 -0.067 1.00 95.44 170 ASP A CA 1
ATOM 1305 C C . ASP A 1 170 ? 10.944 -3.027 0.729 1.00 95.44 170 ASP A C 1
ATOM 1307 O O . ASP A 1 170 ? 10.801 -3.004 1.955 1.00 95.44 170 ASP A O 1
ATOM 1311 N N . THR A 1 171 ? 10.628 -4.120 0.020 1.00 96.06 171 THR A N 1
ATOM 1312 C CA . THR A 1 171 ? 10.063 -5.342 0.632 1.00 96.06 171 THR A CA 1
ATOM 1313 C C . THR A 1 171 ? 11.017 -6.009 1.617 1.00 96.06 171 THR A C 1
ATOM 1315 O O . THR A 1 171 ? 10.579 -6.673 2.557 1.00 96.06 171 THR A O 1
ATOM 1318 N N . LYS A 1 172 ? 12.328 -5.817 1.442 1.00 94.44 172 LYS A N 1
ATOM 1319 C CA . LYS A 1 172 ? 13.346 -6.393 2.316 1.00 94.44 172 LYS A CA 1
ATOM 1320 C C . LYS A 1 172 ? 13.387 -5.676 3.659 1.00 94.44 172 LYS A C 1
ATOM 1322 O O . LYS A 1 172 ? 13.526 -6.335 4.696 1.00 94.44 172 LYS A O 1
ATOM 1327 N N . HIS A 1 173 ? 13.254 -4.350 3.655 1.00 94.44 173 HIS A N 1
ATOM 1328 C CA . HIS A 1 173 ? 13.106 -3.573 4.883 1.00 94.44 173 HIS A CA 1
ATOM 1329 C C . HIS A 1 173 ? 11.776 -3.897 5.579 1.00 94.44 173 HIS A C 1
ATOM 1331 O O . HIS A 1 173 ? 11.753 -4.167 6.782 1.00 94.44 173 HIS A O 1
ATOM 1337 N N . GLU A 1 174 ? 10.692 -4.000 4.805 1.00 95.81 174 GLU A N 1
ATOM 1338 C CA . GLU A 1 174 ? 9.329 -4.246 5.292 1.00 95.81 174 GLU A CA 1
ATOM 1339 C C . GLU A 1 174 ? 8.925 -5.732 5.322 1.00 95.81 174 GLU A C 1
ATOM 1341 O O . GLU A 1 174 ? 7.748 -6.084 5.216 1.00 95.81 174 GLU A O 1
ATOM 1346 N N . LYS A 1 175 ? 9.890 -6.635 5.542 1.00 95.50 175 LYS A N 1
ATOM 1347 C CA . LYS A 1 175 ? 9.693 -8.097 5.475 1.00 95.50 175 LYS A CA 1
ATOM 1348 C C . LYS A 1 175 ? 8.538 -8.637 6.325 1.00 95.50 175 LYS A C 1
ATOM 1350 O O . LYS A 1 175 ? 7.938 -9.652 5.988 1.00 95.50 175 LYS A O 1
ATOM 1355 N N . HIS A 1 176 ? 8.245 -7.998 7.460 1.00 95.88 176 HIS A N 1
ATOM 1356 C CA . HIS A 1 176 ? 7.159 -8.421 8.344 1.00 95.88 176 HIS A CA 1
ATOM 1357 C C . HIS A 1 176 ? 5.790 -8.049 7.770 1.00 95.88 176 HIS A C 1
ATOM 1359 O O . HIS A 1 176 ? 4.887 -8.879 7.807 1.00 95.88 176 HIS A O 1
ATOM 1365 N N . ALA A 1 177 ? 5.662 -6.851 7.194 1.00 96.31 177 ALA A N 1
ATOM 1366 C CA . ALA A 1 177 ? 4.446 -6.420 6.516 1.00 96.31 177 ALA A CA 1
ATOM 1367 C C . ALA A 1 177 ? 4.163 -7.300 5.297 1.00 96.31 177 ALA A C 1
ATOM 1369 O O . ALA A 1 177 ? 3.057 -7.810 5.139 1.00 96.31 177 ALA A O 1
ATOM 1370 N N . VAL A 1 178 ? 5.202 -7.536 4.491 1.00 97.38 178 VAL A N 1
ATOM 1371 C CA . VAL A 1 178 ? 5.156 -8.379 3.291 1.00 97.38 178 VAL A CA 1
ATOM 1372 C C . VAL A 1 178 ? 4.739 -9.802 3.637 1.00 97.38 178 VAL A C 1
ATOM 1374 O O . VAL A 1 178 ? 3.813 -10.337 3.035 1.00 97.38 178 VAL A O 1
ATOM 1377 N N . LYS A 1 179 ? 5.373 -10.404 4.650 1.00 97.19 179 LYS A N 1
ATOM 1378 C CA . LYS A 1 179 ? 5.030 -11.757 5.086 1.00 97.19 179 LYS A CA 1
ATOM 1379 C C . LYS A 1 179 ? 3.578 -11.851 5.550 1.00 97.19 179 LYS A C 1
ATOM 1381 O O . LYS A 1 179 ? 2.857 -12.724 5.088 1.00 97.19 179 LYS A O 1
ATOM 1386 N N . GLU A 1 180 ? 3.136 -10.948 6.427 1.00 97.25 180 GLU A N 1
ATOM 1387 C CA . GLU A 1 180 ? 1.756 -10.981 6.921 1.00 97.25 180 GLU A CA 1
ATOM 1388 C C . GLU A 1 180 ? 0.719 -10.760 5.811 1.00 97.25 180 GLU A C 1
ATOM 1390 O O . GLU A 1 180 ? -0.349 -11.366 5.854 1.00 97.25 180 GLU A O 1
ATOM 1395 N N . ALA A 1 181 ? 1.013 -9.900 4.833 1.00 97.12 181 ALA A N 1
ATOM 1396 C CA . ALA A 1 181 ? 0.132 -9.661 3.695 1.00 97.12 181 ALA A CA 1
ATOM 1397 C C . ALA A 1 181 ? 0.052 -10.881 2.767 1.00 97.12 181 ALA A C 1
ATOM 1399 O O . ALA A 1 181 ? -1.055 -11.297 2.427 1.00 97.12 181 ALA A O 1
ATOM 1400 N N . ASN A 1 182 ? 1.188 -11.503 2.440 1.00 96.75 182 ASN A N 1
ATOM 1401 C CA . ASN A 1 182 ? 1.226 -12.724 1.632 1.00 96.75 182 ASN A CA 1
ATOM 1402 C C . ASN A 1 182 ? 0.514 -13.895 2.327 1.00 96.75 182 ASN A C 1
ATOM 1404 O O . ASN A 1 182 ? -0.311 -14.558 1.701 1.00 96.75 182 ASN A O 1
ATOM 1408 N N . ASP A 1 183 ? 0.745 -14.095 3.630 1.00 96.31 183 ASP A N 1
ATOM 1409 C CA . ASP A 1 183 ? 0.059 -15.124 4.427 1.00 96.31 183 ASP A CA 1
ATOM 1410 C C . ASP A 1 183 ? -1.468 -14.891 4.471 1.00 96.31 183 ASP A C 1
ATOM 1412 O O . ASP A 1 183 ? -2.250 -15.837 4.545 1.00 96.31 183 ASP A O 1
ATOM 1416 N N . ALA A 1 184 ? -1.906 -13.629 4.408 1.00 94.88 184 ALA A N 1
ATOM 1417 C CA . ALA A 1 184 ? -3.316 -13.243 4.376 1.00 94.88 184 ALA A CA 1
ATOM 1418 C C . ALA A 1 184 ? -3.928 -13.194 2.961 1.00 94.88 184 ALA A C 1
ATOM 1420 O O . ALA A 1 184 ? -5.115 -12.887 2.838 1.00 94.88 184 ALA A O 1
ATOM 1421 N N . GLY A 1 185 ? -3.151 -13.463 1.905 1.00 94.94 185 GLY A N 1
ATOM 1422 C CA . GLY A 1 185 ? -3.602 -13.377 0.512 1.00 94.94 185 GLY A CA 1
ATOM 1423 C C . GLY A 1 185 ? -3.879 -11.950 0.021 1.00 94.94 185 GLY A C 1
ATOM 1424 O O . GLY A 1 185 ? -4.643 -11.764 -0.925 1.00 94.94 185 GLY A O 1
ATOM 1425 N N . ILE A 1 186 ? -3.298 -10.936 0.667 1.00 96.56 186 ILE A N 1
ATOM 1426 C CA . ILE A 1 186 ? -3.464 -9.530 0.288 1.00 96.56 186 ILE A CA 1
ATOM 1427 C C . ILE A 1 186 ? -2.419 -9.182 -0.783 1.00 96.56 186 ILE A C 1
ATOM 1429 O O . ILE A 1 186 ? -1.224 -9.326 -0.519 1.00 96.56 186 ILE A O 1
ATOM 1433 N N . PRO A 1 187 ? -2.822 -8.703 -1.976 1.00 96.81 187 PRO A N 1
ATOM 1434 C CA . PRO A 1 187 ? -1.884 -8.371 -3.040 1.00 96.81 187 PRO A CA 1
ATOM 1435 C C . PRO A 1 187 ? -0.983 -7.191 -2.659 1.00 96.81 187 PRO A C 1
ATOM 1437 O O . PRO A 1 187 ? -1.431 -6.176 -2.116 1.00 96.81 187 PRO A O 1
ATOM 1440 N N . ILE A 1 188 ? 0.298 -7.326 -2.999 1.00 98.12 188 ILE A N 1
ATOM 1441 C CA . ILE A 1 188 ? 1.337 -6.333 -2.724 1.00 98.12 188 ILE A CA 1
ATOM 1442 C C . ILE A 1 188 ? 1.803 -5.717 -4.045 1.00 98.12 188 ILE A C 1
ATOM 1444 O O . ILE A 1 188 ? 2.270 -6.422 -4.944 1.00 98.12 188 ILE A O 1
ATOM 1448 N N . ILE A 1 189 ? 1.697 -4.394 -4.135 1.00 98.25 189 ILE A N 1
ATOM 1449 C CA . ILE A 1 189 ? 2.369 -3.552 -5.122 1.00 98.25 189 ILE A CA 1
ATOM 1450 C C . ILE A 1 189 ? 3.631 -3.023 -4.444 1.00 98.25 189 ILE A C 1
ATOM 1452 O O . ILE A 1 189 ? 3.533 -2.463 -3.352 1.00 98.25 189 ILE A O 1
ATOM 1456 N N . ALA A 1 190 ? 4.815 -3.203 -5.032 1.00 97.62 190 ALA A N 1
ATOM 1457 C CA . ALA A 1 190 ? 6.048 -2.812 -4.349 1.00 97.62 190 ALA A CA 1
ATOM 1458 C C . ALA A 1 190 ? 7.082 -2.136 -5.241 1.00 97.62 190 ALA A C 1
ATOM 1460 O O . ALA A 1 190 ? 7.346 -2.595 -6.347 1.00 97.62 190 ALA A O 1
ATOM 1461 N N . ILE A 1 191 ? 7.737 -1.105 -4.704 1.00 97.25 191 ILE A N 1
ATOM 1462 C CA . ILE A 1 191 ? 8.985 -0.562 -5.250 1.00 97.25 191 ILE A CA 1
ATOM 1463 C C . ILE A 1 191 ? 10.136 -1.380 -4.663 1.00 97.25 191 ILE A C 1
ATOM 1465 O O . ILE A 1 191 ? 10.314 -1.425 -3.443 1.00 97.25 191 IL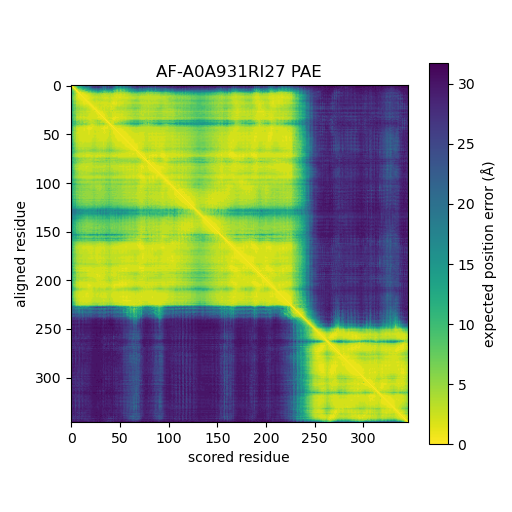E A O 1
ATOM 1469 N N . MET A 1 192 ? 10.900 -2.047 -5.525 1.00 96.06 192 MET A N 1
ATOM 1470 C CA . MET A 1 192 ? 11.863 -3.075 -5.131 1.00 96.06 192 MET A CA 1
ATOM 1471 C C . MET A 1 192 ? 13.257 -2.782 -5.676 1.00 96.06 192 MET A C 1
ATOM 1473 O O . MET A 1 192 ? 13.430 -2.541 -6.868 1.00 96.06 192 MET A O 1
ATOM 1477 N N . SER A 1 193 ? 14.261 -2.881 -4.806 1.00 94.25 193 SER A N 1
ATOM 1478 C CA . SER A 1 193 ? 15.673 -2.806 -5.190 1.00 94.25 193 SER A CA 1
ATOM 1479 C C . SER A 1 193 ? 16.190 -4.153 -5.697 1.00 94.25 193 SER A C 1
ATOM 1481 O O . SER A 1 193 ? 15.543 -5.191 -5.544 1.00 94.25 193 SER A O 1
ATOM 1483 N N . SER A 1 194 ? 17.412 -4.181 -6.234 1.00 94.50 194 SER A N 1
ATOM 1484 C CA . SER A 1 194 ? 18.021 -5.408 -6.775 1.00 94.50 194 SER A CA 1
ATOM 1485 C C . SER A 1 194 ? 18.337 -6.492 -5.732 1.00 94.50 194 SER A C 1
ATOM 1487 O O . SER A 1 194 ? 18.692 -7.615 -6.099 1.00 94.50 194 SER A O 1
ATOM 1489 N N . ASP A 1 195 ? 18.231 -6.189 -4.438 1.00 95.00 195 ASP A N 1
ATOM 1490 C CA . ASP A 1 195 ? 18.488 -7.117 -3.335 1.00 95.00 195 ASP A CA 1
ATOM 1491 C C . ASP A 1 195 ? 17.224 -7.679 -2.658 1.00 95.00 195 ASP A C 1
ATOM 1493 O O . ASP A 1 195 ? 17.353 -8.381 -1.647 1.00 95.00 195 ASP A O 1
ATOM 1497 N N . CYS A 1 196 ? 16.043 -7.391 -3.214 1.00 95.25 196 CYS A N 1
ATOM 1498 C CA . CYS A 1 196 ? 14.742 -7.930 -2.803 1.00 95.25 196 CYS A CA 1
ATOM 1499 C C . CYS A 1 196 ? 14.382 -9.217 -3.580 1.00 95.25 196 CYS A C 1
ATOM 1501 O O . CYS A 1 196 ? 14.900 -9.435 -4.677 1.00 95.25 196 CYS A O 1
ATOM 1503 N N . ASP A 1 197 ? 13.484 -10.060 -3.054 1.00 96.19 197 ASP A N 1
ATOM 1504 C CA . ASP A 1 197 ? 12.936 -11.199 -3.809 1.00 96.19 197 ASP A CA 1
ATOM 1505 C C . ASP A 1 197 ? 11.726 -10.748 -4.632 1.00 96.19 197 ASP A C 1
ATOM 1507 O O . ASP A 1 197 ? 10.753 -10.243 -4.090 1.00 96.19 197 ASP A O 1
ATOM 1511 N N . ILE A 1 198 ? 11.761 -10.956 -5.949 1.00 96.00 198 ILE A N 1
ATOM 1512 C CA . ILE A 1 198 ? 10.683 -10.534 -6.857 1.00 96.00 198 ILE A CA 1
ATOM 1513 C C . ILE A 1 198 ? 9.339 -11.195 -6.514 1.00 96.00 198 ILE A C 1
ATOM 1515 O O . ILE A 1 198 ? 8.289 -10.653 -6.838 1.00 96.00 198 ILE A O 1
ATOM 1519 N N . LYS A 1 199 ? 9.369 -12.363 -5.857 1.00 95.69 199 LYS A N 1
ATOM 1520 C CA . LYS A 1 199 ? 8.174 -13.117 -5.457 1.00 95.69 199 LYS A CA 1
ATOM 1521 C C . LYS A 1 199 ? 7.443 -12.509 -4.264 1.00 95.69 199 LYS A C 1
ATOM 1523 O O . LYS A 1 199 ? 6.304 -12.888 -4.012 1.00 95.69 199 LYS A O 1
ATOM 1528 N N . ASP A 1 200 ? 8.081 -11.590 -3.541 1.00 95.56 200 ASP A N 1
ATOM 1529 C CA . ASP A 1 200 ? 7.478 -10.928 -2.386 1.00 95.56 200 ASP A CA 1
ATOM 1530 C C . ASP A 1 200 ? 6.288 -10.045 -2.775 1.00 95.56 200 ASP A C 1
ATOM 1532 O O . ASP A 1 200 ? 5.447 -9.766 -1.924 1.00 95.56 200 ASP A O 1
ATOM 1536 N N . ALA A 1 201 ? 6.220 -9.592 -4.031 1.00 96.94 201 ALA A N 1
ATOM 1537 C CA . ALA A 1 201 ? 5.181 -8.700 -4.524 1.00 96.94 201 ALA A CA 1
ATOM 1538 C C . ALA A 1 201 ? 4.464 -9.284 -5.744 1.00 96.94 201 ALA A C 1
ATOM 1540 O O . ALA A 1 201 ? 5.088 -9.818 -6.658 1.00 96.94 201 ALA A O 1
ATOM 1541 N N . ALA A 1 202 ? 3.140 -9.120 -5.783 1.00 96.94 202 ALA A N 1
ATOM 1542 C CA . ALA A 1 202 ? 2.326 -9.495 -6.937 1.00 96.94 202 ALA A CA 1
ATOM 1543 C C . ALA A 1 202 ? 2.577 -8.554 -8.127 1.00 96.94 202 ALA A C 1
ATOM 1545 O O . ALA A 1 202 ? 2.595 -8.992 -9.275 1.00 96.94 202 ALA A O 1
ATOM 1546 N N . TYR A 1 203 ? 2.810 -7.270 -7.837 1.00 97.44 203 TYR A N 1
ATOM 1547 C CA . TYR A 1 203 ? 3.112 -6.237 -8.826 1.00 97.44 203 TYR A CA 1
ATOM 1548 C C . TYR A 1 203 ? 4.423 -5.529 -8.450 1.00 97.44 203 TYR A C 1
ATOM 1550 O O . TYR A 1 203 ? 4.399 -4.480 -7.796 1.00 97.44 203 TYR A O 1
ATOM 1558 N N . PRO A 1 204 ? 5.578 -6.131 -8.786 1.00 97.31 204 PRO A N 1
ATOM 1559 C CA . PRO A 1 204 ? 6.880 -5.562 -8.476 1.00 97.31 204 PRO A CA 1
ATOM 1560 C C . PRO A 1 204 ? 7.248 -4.457 -9.470 1.00 97.31 204 PRO A C 1
ATOM 1562 O O . PRO A 1 204 ? 7.109 -4.640 -10.675 1.00 97.31 204 PRO A O 1
ATOM 1565 N N . ILE A 1 205 ? 7.784 -3.348 -8.966 1.00 97.75 205 ILE A N 1
ATOM 1566 C CA . ILE A 1 205 ? 8.378 -2.249 -9.733 1.00 97.75 205 ILE A CA 1
ATOM 1567 C C . ILE A 1 205 ? 9.855 -2.205 -9.357 1.00 97.75 205 ILE A C 1
ATOM 1569 O O . ILE A 1 205 ? 10.223 -1.737 -8.276 1.00 97.75 205 ILE A O 1
ATOM 1573 N N . VAL A 1 206 ? 10.710 -2.740 -10.226 1.00 97.19 206 VAL A N 1
ATOM 1574 C CA . VAL A 1 206 ? 12.147 -2.824 -9.954 1.00 97.19 206 VAL A CA 1
ATOM 1575 C C . VAL A 1 206 ? 12.779 -1.466 -10.236 1.00 97.19 206 VAL A C 1
ATOM 1577 O O . VAL A 1 206 ? 12.822 -1.027 -11.383 1.00 97.19 206 VAL A O 1
ATOM 1580 N N . ALA A 1 207 ? 13.253 -0.788 -9.195 1.00 96.62 207 ALA A N 1
ATOM 1581 C CA . ALA A 1 207 ? 13.834 0.548 -9.285 1.00 96.62 207 ALA A CA 1
ATOM 1582 C C . ALA A 1 207 ? 14.761 0.839 -8.096 1.00 96.62 207 ALA A C 1
ATOM 1584 O O . ALA A 1 207 ? 14.788 0.122 -7.095 1.00 96.62 207 ALA A O 1
ATOM 1585 N N . ASN A 1 208 ? 15.518 1.929 -8.193 1.00 94.44 208 ASN A N 1
ATOM 1586 C CA . ASN A 1 208 ? 16.358 2.398 -7.100 1.00 94.44 208 ASN A CA 1
ATOM 1587 C C . ASN A 1 208 ? 15.532 2.930 -5.911 1.00 94.44 208 ASN A C 1
ATOM 1589 O O . ASN A 1 208 ? 14.970 4.023 -5.963 1.00 94.44 208 ASN A O 1
ATOM 1593 N N . ASP A 1 209 ? 15.546 2.199 -4.801 1.00 91.06 209 ASP A N 1
ATOM 1594 C CA . ASP A 1 209 ? 14.886 2.543 -3.536 1.00 91.06 209 ASP A CA 1
ATOM 1595 C C . ASP A 1 209 ? 15.710 3.492 -2.637 1.00 91.06 209 ASP A C 1
ATOM 1597 O O . ASP A 1 209 ? 15.233 3.966 -1.604 1.00 91.06 209 ASP A O 1
ATOM 1601 N N . THR A 1 210 ? 16.978 3.743 -2.981 1.00 86.62 210 THR A N 1
ATOM 1602 C CA . THR A 1 210 ? 17.865 4.641 -2.216 1.00 86.62 210 THR A CA 1
ATOM 1603 C C . THR A 1 210 ? 17.774 6.089 -2.681 1.00 86.62 210 THR A C 1
ATOM 1605 O O . THR A 1 210 ? 18.009 7.010 -1.898 1.00 86.62 210 THR A O 1
ATOM 1608 N N . SER A 1 211 ? 17.414 6.309 -3.949 1.00 91.25 211 SER A N 1
ATOM 1609 C CA . SER A 1 211 ? 17.195 7.649 -4.484 1.00 91.25 211 SER A CA 1
ATOM 1610 C C . SER A 1 211 ? 15.829 8.156 -4.045 1.00 91.25 211 SER A C 1
ATOM 1612 O O . SER A 1 211 ? 14.790 7.699 -4.524 1.00 91.25 211 SER A O 1
ATOM 1614 N N . ARG A 1 212 ? 15.830 9.170 -3.174 1.00 92.25 212 ARG A N 1
ATOM 1615 C CA . ARG A 1 212 ? 14.605 9.855 -2.746 1.00 92.25 212 ARG A CA 1
ATOM 1616 C C . ARG A 1 212 ? 13.790 10.367 -3.941 1.00 92.25 212 ARG A C 1
ATOM 1618 O O . ARG A 1 212 ? 12.575 10.241 -3.926 1.00 92.25 212 ARG A O 1
ATOM 1625 N N . LYS A 1 213 ? 14.457 10.887 -4.980 1.00 92.81 213 LYS A N 1
ATOM 162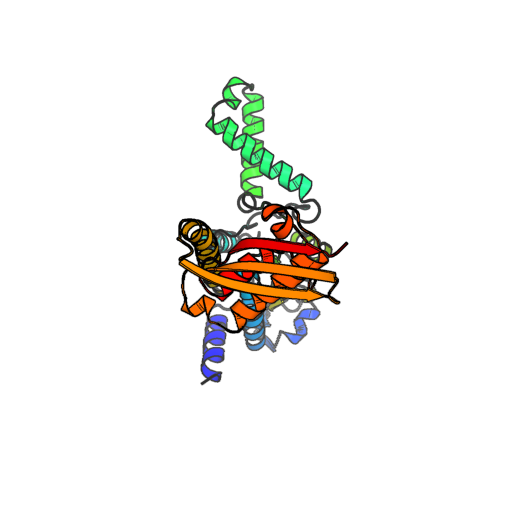6 C CA . LYS A 1 213 ? 13.807 11.403 -6.197 1.00 92.81 213 LYS A CA 1
ATOM 1627 C C . LYS A 1 213 ? 13.110 10.301 -6.994 1.00 92.81 213 LYS A C 1
ATOM 1629 O O . LYS A 1 213 ? 12.024 10.526 -7.509 1.00 92.81 213 LYS A O 1
ATOM 1634 N N . THR A 1 214 ? 13.729 9.123 -7.092 1.00 94.06 214 THR A N 1
ATOM 1635 C CA . THR A 1 214 ? 13.135 7.973 -7.786 1.00 94.06 214 THR A CA 1
ATOM 1636 C C . THR A 1 214 ? 11.890 7.491 -7.061 1.00 94.06 214 THR A C 1
ATOM 1638 O O . THR A 1 214 ? 10.846 7.329 -7.686 1.00 94.06 214 THR A O 1
ATOM 1641 N N . VAL A 1 215 ? 11.985 7.301 -5.742 1.00 94.88 215 VAL A N 1
ATOM 1642 C CA . VAL A 1 215 ? 10.836 6.864 -4.944 1.00 94.88 215 VAL A CA 1
ATOM 1643 C C . VAL A 1 215 ? 9.725 7.910 -4.975 1.00 94.88 215 VAL A C 1
ATOM 1645 O O . VAL A 1 215 ? 8.573 7.536 -5.128 1.00 94.88 215 VAL A O 1
ATOM 1648 N N . GLU A 1 216 ? 10.052 9.201 -4.878 1.00 94.12 216 GLU A N 1
ATOM 1649 C CA . GLU A 1 216 ? 9.071 10.288 -4.975 1.00 94.12 216 GLU A CA 1
ATOM 1650 C C . GLU A 1 216 ? 8.333 10.283 -6.318 1.00 94.12 216 GLU A C 1
ATOM 1652 O O . GLU A 1 216 ? 7.109 10.319 -6.308 1.00 94.12 216 GLU A O 1
ATOM 1657 N N . LEU A 1 217 ? 9.051 10.162 -7.442 1.00 93.88 217 LEU A N 1
ATOM 1658 C CA . LEU A 1 217 ? 8.451 10.099 -8.779 1.00 93.88 217 LEU A CA 1
ATOM 1659 C C . LEU A 1 217 ? 7.511 8.895 -8.929 1.00 93.88 217 LEU A C 1
ATOM 1661 O O . LEU A 1 217 ? 6.364 9.040 -9.335 1.00 93.88 217 LEU A O 1
ATOM 1665 N N . ILE A 1 218 ? 7.988 7.695 -8.591 1.00 95.06 218 ILE A N 1
ATOM 1666 C CA . ILE A 1 218 ? 7.183 6.476 -8.738 1.00 95.06 218 ILE A CA 1
ATOM 1667 C C . ILE A 1 218 ? 5.966 6.536 -7.809 1.00 95.06 218 ILE A C 1
ATOM 1669 O O . ILE A 1 218 ? 4.849 6.220 -8.213 1.00 95.06 218 ILE A O 1
ATOM 1673 N N . LEU A 1 219 ? 6.164 6.960 -6.560 1.00 94.81 219 LEU A N 1
ATOM 1674 C CA . LEU A 1 219 ? 5.094 7.031 -5.576 1.00 94.81 219 LEU A CA 1
ATOM 1675 C C . LEU A 1 219 ? 4.055 8.098 -5.934 1.00 94.81 219 LEU A C 1
ATOM 1677 O O . LEU A 1 219 ? 2.868 7.852 -5.714 1.00 94.81 219 LEU A O 1
ATOM 1681 N N . SER A 1 220 ? 4.464 9.242 -6.496 1.00 92.94 220 SER A N 1
ATOM 1682 C CA . SER A 1 220 ? 3.528 10.273 -6.951 1.00 92.94 220 SER A CA 1
ATOM 1683 C C . SER A 1 220 ? 2.666 9.754 -8.095 1.00 92.94 220 SER A C 1
ATOM 1685 O O . SER A 1 220 ? 1.448 9.832 -8.002 1.00 92.94 220 SER A O 1
ATOM 1687 N N . GLU A 1 221 ? 3.261 9.123 -9.111 1.00 92.62 221 GLU A N 1
ATOM 1688 C CA . GLU A 1 221 ? 2.509 8.593 -10.255 1.00 92.62 221 GLU A CA 1
ATOM 1689 C C . GLU A 1 221 ? 1.525 7.478 -9.852 1.00 92.62 221 GLU A C 1
ATOM 1691 O O . GLU A 1 221 ? 0.388 7.437 -10.326 1.00 92.62 221 GLU A O 1
ATOM 1696 N N . LEU A 1 222 ? 1.920 6.596 -8.927 1.00 94.06 222 LEU A N 1
ATOM 1697 C CA . LEU A 1 222 ? 1.025 5.573 -8.369 1.00 94.06 222 LEU A CA 1
ATOM 1698 C C . LEU A 1 222 ? -0.118 6.190 -7.549 1.00 94.06 222 LEU A C 1
ATOM 1700 O O . LEU A 1 222 ? -1.257 5.721 -7.599 1.00 94.06 222 LEU A O 1
ATOM 1704 N N . THR A 1 223 ? 0.181 7.243 -6.789 1.00 92.44 223 THR A N 1
ATOM 1705 C CA . THR A 1 223 ? -0.799 7.943 -5.951 1.00 92.44 223 THR A CA 1
ATOM 1706 C C . THR A 1 223 ? -1.793 8.729 -6.798 1.00 92.44 223 THR A C 1
ATOM 1708 O O . THR A 1 223 ? -2.988 8.672 -6.519 1.00 92.44 223 THR A O 1
ATOM 1711 N N . GLU A 1 224 ? -1.337 9.394 -7.860 1.00 89.56 224 GLU A N 1
ATOM 1712 C CA . GLU A 1 224 ? -2.183 10.078 -8.844 1.00 89.56 224 GLU A CA 1
ATOM 1713 C C . GLU A 1 224 ? -3.159 9.100 -9.512 1.00 89.56 224 GLU A C 1
ATOM 1715 O O . GLU A 1 224 ? -4.370 9.336 -9.497 1.00 89.56 224 GLU A O 1
ATOM 1720 N N . ALA A 1 225 ? -2.664 7.944 -9.973 1.00 88.88 225 ALA A N 1
ATOM 1721 C CA . ALA A 1 225 ? -3.498 6.898 -10.568 1.00 88.88 225 ALA A CA 1
ATOM 1722 C C . ALA A 1 225 ? -4.605 6.401 -9.614 1.00 88.88 225 ALA A C 1
ATOM 1724 O O . ALA A 1 225 ? -5.731 6.125 -10.035 1.00 88.88 225 ALA A O 1
ATOM 1725 N N . PHE A 1 226 ? -4.314 6.322 -8.312 1.00 88.06 226 PHE A N 1
ATOM 1726 C CA . PHE A 1 226 ? -5.310 5.972 -7.298 1.00 88.06 226 PHE A CA 1
ATOM 1727 C C . PHE A 1 226 ? -6.273 7.139 -6.980 1.00 88.06 226 PHE A C 1
ATOM 1729 O O . PHE A 1 226 ? -7.470 6.926 -6.760 1.00 88.06 226 PHE A O 1
ATOM 1736 N N . ALA A 1 227 ? -5.779 8.381 -6.963 1.00 83.44 227 ALA A N 1
ATOM 1737 C CA . ALA A 1 227 ? -6.519 9.578 -6.562 1.00 83.44 227 ALA A CA 1
ATOM 1738 C C . ALA A 1 227 ? -7.610 9.992 -7.554 1.00 83.44 227 ALA A C 1
ATOM 1740 O O . ALA A 1 227 ? -8.740 10.275 -7.139 1.00 83.44 227 ALA A O 1
ATOM 1741 N N . ASP A 1 228 ? -7.277 10.047 -8.846 1.00 70.31 228 ASP A N 1
ATOM 1742 C CA . ASP A 1 228 ? -8.165 10.567 -9.894 1.00 70.31 228 ASP A CA 1
ATOM 1743 C C . ASP A 1 228 ? -9.470 9.773 -9.964 1.00 70.31 228 ASP A C 1
ATOM 1745 O O . ASP A 1 228 ? -10.566 10.318 -10.126 1.00 70.31 228 ASP A O 1
ATOM 1749 N N . ILE A 1 229 ? -9.361 8.472 -9.721 1.00 63.00 229 ILE A N 1
ATOM 1750 C CA . ILE A 1 229 ? -10.489 7.558 -9.734 1.00 63.00 229 ILE A CA 1
ATOM 1751 C C . ILE A 1 229 ? -11.205 7.524 -8.390 1.00 63.00 229 ILE A C 1
ATOM 1753 O O . ILE A 1 229 ? -12.428 7.455 -8.389 1.00 63.00 229 ILE A O 1
ATOM 1757 N N . LYS A 1 230 ? -10.511 7.620 -7.250 1.00 61.50 230 LYS A N 1
ATOM 1758 C CA . LYS A 1 230 ? -11.179 7.709 -5.941 1.00 61.50 230 LYS A CA 1
ATOM 1759 C C . LYS A 1 230 ? -12.079 8.946 -5.871 1.00 61.50 230 LYS A C 1
ATOM 1761 O O . LYS A 1 230 ? -13.216 8.846 -5.424 1.00 61.50 230 LYS A O 1
ATOM 1766 N N . LYS A 1 231 ? -11.624 10.085 -6.407 1.00 59.72 231 LYS A N 1
ATOM 1767 C CA . LYS A 1 231 ? -12.445 11.300 -6.546 1.00 59.72 231 LYS A CA 1
ATOM 1768 C C . LYS A 1 231 ? -13.643 11.071 -7.470 1.00 59.72 231 LYS A C 1
ATOM 1770 O O . LYS A 1 231 ? -14.756 11.444 -7.109 1.00 59.72 231 LYS A O 1
ATOM 1775 N N . ALA A 1 232 ? -13.448 10.424 -8.620 1.00 57.00 232 ALA A N 1
ATOM 1776 C CA . ALA A 1 232 ? -14.544 10.085 -9.528 1.00 57.00 232 ALA A CA 1
ATOM 1777 C C . ALA A 1 232 ? -15.547 9.096 -8.899 1.00 57.00 232 ALA A C 1
ATOM 1779 O O . ALA A 1 232 ? -16.754 9.281 -9.025 1.00 57.00 232 ALA A O 1
ATOM 1780 N N . ALA A 1 233 ? -15.069 8.089 -8.168 1.00 57.56 233 ALA A N 1
ATOM 1781 C CA . ALA A 1 233 ? -15.874 7.100 -7.461 1.00 57.56 233 ALA A CA 1
ATOM 1782 C C . ALA A 1 233 ? -16.632 7.720 -6.280 1.00 57.56 233 ALA A C 1
ATOM 1784 O O . ALA A 1 233 ? -17.796 7.395 -6.077 1.00 57.56 233 ALA A O 1
ATOM 1785 N N . ASP A 1 234 ? -16.029 8.652 -5.540 1.00 56.88 234 ASP A N 1
ATOM 1786 C CA . ASP A 1 234 ? -16.699 9.397 -4.472 1.00 56.88 234 ASP A CA 1
ATOM 1787 C C . ASP A 1 234 ? -17.754 10.361 -5.030 1.00 56.88 234 ASP A C 1
ATOM 1789 O O . ASP A 1 234 ? -18.823 10.506 -4.437 1.00 56.88 234 ASP A O 1
ATOM 1793 N N . ILE A 1 235 ? -17.507 10.982 -6.190 1.00 57.38 235 ILE A N 1
ATOM 1794 C CA . ILE A 1 235 ? -18.514 11.769 -6.920 1.00 57.38 235 ILE A CA 1
ATOM 1795 C C . ILE A 1 235 ? -19.653 10.860 -7.396 1.00 57.38 235 ILE A C 1
ATOM 1797 O O . ILE A 1 235 ? -20.814 11.1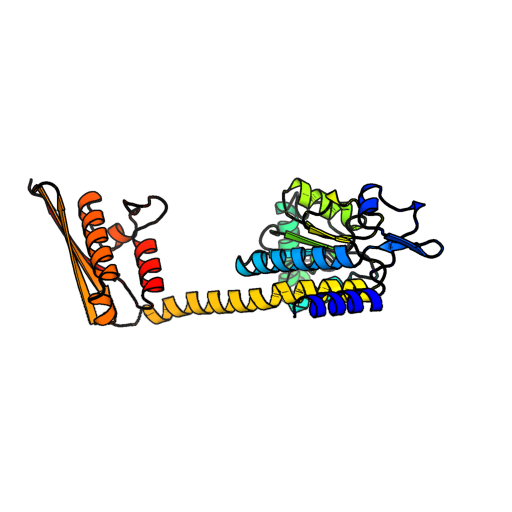97 -7.188 1.00 57.38 235 ILE A O 1
ATOM 1801 N N . LEU A 1 236 ? -19.354 9.683 -7.954 1.00 53.81 236 LEU A N 1
ATOM 1802 C CA . LEU A 1 236 ? -20.356 8.700 -8.381 1.00 53.81 236 LEU A CA 1
ATOM 1803 C C . LEU A 1 236 ? -21.148 8.122 -7.199 1.00 53.81 236 LEU A C 1
ATOM 1805 O O . LEU A 1 236 ? -22.361 7.964 -7.306 1.00 53.81 236 LEU A O 1
ATOM 1809 N N . LYS A 1 237 ? -20.516 7.869 -6.047 1.00 53.75 237 LYS A N 1
ATOM 1810 C CA . LYS A 1 237 ? -21.177 7.438 -4.800 1.00 53.75 237 LYS A CA 1
ATOM 1811 C C . LYS A 1 237 ? -22.050 8.544 -4.205 1.00 53.75 237 LYS A C 1
ATOM 1813 O O . LYS A 1 237 ? -23.171 8.283 -3.777 1.00 53.75 237 LYS A O 1
ATOM 1818 N N . LYS A 1 238 ? -21.586 9.797 -4.228 1.00 52.00 238 LYS A N 1
ATOM 1819 C CA . LYS A 1 238 ? -22.383 10.959 -3.802 1.00 52.00 238 LYS A CA 1
ATOM 1820 C C . LYS A 1 238 ? -23.533 11.250 -4.766 1.00 52.00 238 LYS A C 1
ATOM 1822 O O . LYS A 1 238 ? -24.614 11.591 -4.304 1.00 52.00 238 LYS A O 1
ATOM 1827 N N . HIS A 1 239 ? -23.351 11.089 -6.076 1.00 50.75 239 HIS A N 1
ATOM 1828 C CA . HIS A 1 239 ? -24.423 11.254 -7.061 1.00 50.75 239 HIS A CA 1
ATOM 1829 C C . HIS A 1 239 ? -25.425 10.095 -7.053 1.00 50.75 239 HIS A C 1
ATOM 1831 O O . HIS A 1 239 ? -26.622 10.354 -7.143 1.00 50.75 239 HIS A O 1
ATOM 1837 N N . SER A 1 240 ? -24.992 8.851 -6.847 1.00 46.38 240 SER A N 1
ATOM 1838 C CA . SER A 1 240 ? -25.909 7.712 -6.683 1.00 46.38 240 SER A CA 1
ATOM 1839 C C . SER A 1 240 ? -26.724 7.825 -5.389 1.00 46.38 240 SER A C 1
ATOM 1841 O O . SER A 1 240 ? -27.951 7.769 -5.455 1.00 46.38 240 SER A O 1
ATOM 1843 N N . GLY A 1 241 ? -26.095 8.127 -4.245 1.00 44.28 241 GLY A N 1
ATOM 1844 C CA . GLY A 1 241 ? -26.792 8.313 -2.962 1.00 44.28 241 GLY A CA 1
ATOM 1845 C C . GLY A 1 241 ? -27.685 9.563 -2.888 1.00 44.28 241 GLY A C 1
ATOM 1846 O O . GLY A 1 241 ? -28.779 9.510 -2.330 1.00 44.28 241 GLY A O 1
ATOM 1847 N N . ALA A 1 242 ? -27.275 10.684 -3.495 1.00 41.53 242 ALA A N 1
ATOM 1848 C CA . ALA A 1 242 ? -28.089 11.905 -3.527 1.00 41.53 242 ALA A CA 1
ATOM 1849 C C . ALA A 1 242 ? -29.227 11.854 -4.564 1.00 41.53 242 ALA A C 1
ATOM 1851 O O . ALA A 1 242 ? -30.214 12.577 -4.413 1.00 41.53 242 ALA A O 1
ATOM 1852 N N . SER A 1 243 ? -29.121 11.016 -5.605 1.00 47.09 243 SER A N 1
ATOM 1853 C CA . SER A 1 243 ? -30.207 10.834 -6.579 1.00 47.09 243 SER A CA 1
ATOM 1854 C C . SER A 1 243 ? -31.375 10.028 -6.006 1.00 47.09 243 SER A C 1
ATOM 1856 O O . SER A 1 243 ? -32.519 10.369 -6.288 1.00 47.09 243 SER A O 1
ATOM 1858 N N . ALA A 1 244 ? -31.112 9.036 -5.146 1.00 44.47 244 ALA A N 1
ATOM 1859 C CA . ALA A 1 244 ? -32.154 8.240 -4.495 1.00 44.47 244 ALA A CA 1
ATOM 1860 C C . ALA A 1 244 ? -33.012 9.092 -3.540 1.00 44.47 244 ALA A C 1
ATOM 1862 O O . ALA A 1 244 ? -34.238 9.053 -3.604 1.00 44.47 244 ALA A O 1
ATOM 1863 N N . LEU A 1 245 ? -32.378 9.958 -2.739 1.00 45.00 245 LEU A N 1
ATOM 1864 C CA . LEU A 1 245 ? -33.079 10.858 -1.811 1.00 45.00 245 LEU A CA 1
ATOM 1865 C C . LEU A 1 245 ? -33.839 11.995 -2.520 1.00 45.00 245 LEU A C 1
ATOM 1867 O O . LEU A 1 245 ? -34.876 12.422 -2.032 1.00 45.00 245 LEU A O 1
ATOM 1871 N N . LYS A 1 246 ? -33.375 12.465 -3.691 1.00 50.69 246 LYS A N 1
ATOM 1872 C CA . LYS A 1 246 ? -34.099 13.470 -4.502 1.00 50.69 246 LYS A CA 1
ATOM 1873 C C . LYS A 1 246 ? -35.203 12.889 -5.394 1.00 50.69 246 LYS A C 1
ATOM 1875 O O . LYS A 1 246 ? -35.978 13.667 -5.953 1.00 50.69 246 LYS A O 1
ATOM 1880 N N . LYS A 1 247 ? -35.250 11.567 -5.590 1.00 52.41 247 LYS A N 1
ATOM 1881 C CA . LYS A 1 247 ? -36.286 10.890 -6.388 1.00 52.41 247 LYS A CA 1
ATOM 1882 C C . LYS A 1 247 ? -37.529 10.544 -5.562 1.00 52.41 247 LYS A C 1
ATOM 1884 O O . LYS A 1 247 ? -38.614 10.555 -6.125 1.00 52.41 247 LYS A O 1
ATOM 1889 N N . ALA A 1 248 ? -37.398 10.319 -4.251 1.00 53.41 248 ALA A N 1
ATOM 1890 C CA . ALA A 1 248 ? -38.508 9.923 -3.373 1.00 53.41 248 ALA A CA 1
ATOM 1891 C C . ALA A 1 248 ? -39.681 10.934 -3.310 1.00 53.41 248 ALA A C 1
ATOM 1893 O O . ALA A 1 248 ? -40.824 10.518 -3.138 1.00 53.41 248 ALA A O 1
ATOM 1894 N N . ASP A 1 249 ? -39.427 12.230 -3.532 1.00 54.22 249 ASP A N 1
ATOM 1895 C CA . ASP A 1 249 ? -40.458 13.289 -3.537 1.00 54.22 249 ASP A CA 1
ATOM 1896 C C . ASP A 1 249 ? -41.032 13.608 -4.933 1.00 54.22 249 ASP A C 1
ATOM 1898 O O . ASP A 1 249 ? -41.837 14.528 -5.088 1.00 54.22 249 ASP A O 1
ATOM 1902 N N . ARG A 1 250 ? -40.626 12.883 -5.985 1.00 67.75 250 ARG A N 1
ATOM 1903 C CA . ARG A 1 250 ? -41.122 13.124 -7.350 1.00 67.75 250 ARG A CA 1
ATOM 1904 C C . ARG A 1 250 ? -42.406 12.347 -7.618 1.00 67.75 250 ARG A C 1
ATOM 1906 O O . ARG A 1 250 ? -42.490 11.154 -7.324 1.00 67.75 250 ARG A O 1
ATOM 1913 N N . GLU A 1 251 ? -43.391 13.038 -8.183 1.00 77.81 251 GLU A N 1
ATOM 1914 C CA . GLU A 1 251 ? -44.726 12.513 -8.480 1.00 77.81 251 GLU A CA 1
ATOM 1915 C C . GLU A 1 251 ? -44.705 11.552 -9.684 1.00 77.81 251 GLU A C 1
ATOM 1917 O O . GLU A 1 251 ? -44.192 11.890 -10.752 1.00 77.81 251 GLU A O 1
ATOM 1922 N N . LEU A 1 252 ? -45.290 10.361 -9.517 1.00 85.81 252 LEU A N 1
ATOM 1923 C CA . LEU A 1 252 ? -45.414 9.340 -10.561 1.00 85.81 252 LEU A CA 1
ATOM 1924 C C . LEU A 1 252 ? -46.661 9.618 -11.415 1.00 85.81 252 LEU A C 1
ATOM 1926 O O . LEU A 1 252 ? -47.779 9.300 -11.012 1.00 85.81 252 LEU A O 1
ATOM 1930 N N . LYS A 1 253 ? -46.481 10.245 -12.582 1.00 86.00 253 LYS A N 1
ATOM 1931 C CA . LYS A 1 253 ? -47.586 10.721 -13.441 1.00 86.00 253 LYS A CA 1
ATOM 1932 C C . LYS A 1 253 ? -47.978 9.747 -14.550 1.00 86.00 253 LYS A C 1
ATOM 1934 O O . LYS A 1 253 ? -49.000 9.949 -15.202 1.00 86.00 253 LYS A O 1
ATOM 1939 N N . ALA A 1 254 ? -47.179 8.708 -14.775 1.00 88.69 254 ALA A N 1
ATOM 1940 C CA . ALA A 1 254 ? -47.389 7.721 -15.824 1.00 88.69 254 ALA A CA 1
ATOM 1941 C C . ALA A 1 254 ? -47.173 6.294 -15.297 1.00 88.69 254 ALA A C 1
ATOM 1943 O O . ALA A 1 254 ? -46.687 6.080 -14.187 1.00 88.69 254 ALA A O 1
ATOM 1944 N N . GLY A 1 255 ? -47.553 5.295 -16.088 1.00 91.75 255 GLY A N 1
ATOM 1945 C CA . GLY A 1 255 ? -47.333 3.895 -15.748 1.00 91.75 255 GLY A CA 1
ATOM 1946 C C . GLY A 1 255 ? -47.912 2.939 -16.778 1.00 91.75 255 GLY A C 1
ATOM 1947 O O . GLY A 1 255 ? -48.638 3.346 -17.686 1.00 91.75 255 GLY A O 1
ATOM 1948 N N . VAL A 1 256 ? -47.592 1.659 -16.621 1.00 95.69 256 VAL A N 1
ATOM 1949 C CA . VAL A 1 256 ? -48.101 0.572 -17.457 1.00 95.69 256 VAL A CA 1
ATOM 1950 C C . VAL A 1 256 ? -48.630 -0.552 -16.577 1.00 95.69 256 VAL A C 1
ATOM 1952 O O . VAL A 1 256 ? -48.123 -0.805 -15.483 1.00 95.69 256 VAL A O 1
ATOM 1955 N N . ILE A 1 257 ? -49.664 -1.235 -17.061 1.00 95.75 257 ILE A N 1
ATOM 1956 C CA . ILE A 1 257 ? -50.207 -2.415 -16.400 1.00 95.75 257 ILE A CA 1
ATOM 1957 C C . ILE A 1 257 ? -49.611 -3.655 -17.061 1.00 95.75 257 ILE A C 1
ATOM 1959 O O . ILE A 1 257 ? -49.898 -3.959 -18.219 1.00 95.75 257 ILE A O 1
ATOM 1963 N N . GLY A 1 258 ? -48.797 -4.383 -16.305 1.00 95.31 258 GLY A N 1
ATOM 1964 C CA . GLY A 1 258 ? -48.387 -5.733 -16.653 1.00 95.31 258 GLY A CA 1
ATOM 1965 C C . GLY A 1 258 ? -49.476 -6.723 -16.268 1.00 95.31 258 GLY A C 1
ATOM 1966 O O . GLY A 1 258 ? -50.074 -6.604 -15.201 1.00 95.31 258 GLY A O 1
ATOM 1967 N N . SER A 1 259 ? -49.736 -7.709 -17.122 1.00 94.44 259 SER A N 1
ATOM 1968 C CA . SER A 1 259 ? -50.655 -8.807 -16.819 1.00 94.44 259 SER A CA 1
ATOM 1969 C C . SER A 1 259 ? -50.030 -10.150 -17.172 1.00 94.44 259 SER A C 1
ATOM 1971 O O . SER A 1 259 ? -49.260 -10.269 -18.131 1.00 94.44 259 SER A O 1
ATOM 1973 N N . TYR A 1 260 ? -50.351 -11.160 -16.373 1.00 94.94 260 TYR A N 1
ATOM 1974 C CA . TYR A 1 260 ? -49.909 -12.530 -16.572 1.00 94.94 260 TYR A CA 1
ATOM 1975 C C . TYR A 1 260 ? -51.018 -13.499 -16.164 1.00 94.94 260 TYR A C 1
ATOM 1977 O O . TYR A 1 260 ? -51.710 -13.280 -15.173 1.00 94.94 260 TYR A O 1
ATOM 1985 N N . THR A 1 261 ? -51.189 -14.567 -16.937 1.00 92.31 261 THR A N 1
ATOM 1986 C CA . THR A 1 261 ? -52.120 -15.660 -16.646 1.00 92.31 261 THR A CA 1
ATOM 1987 C C . THR A 1 261 ? -51.387 -16.986 -16.788 1.00 92.31 261 THR A C 1
ATOM 1989 O O . THR A 1 261 ? -50.555 -17.147 -17.683 1.00 92.31 261 THR A O 1
ATOM 1992 N N . HIS A 1 262 ? -51.680 -17.915 -15.884 1.00 89.00 262 HIS A N 1
ATOM 1993 C CA . HIS A 1 262 ? -51.105 -19.252 -15.851 1.00 89.00 262 HIS A CA 1
ATOM 1994 C C . HIS A 1 262 ? -52.227 -20.290 -15.811 1.00 89.00 262 HIS A C 1
ATOM 1996 O O . HIS A 1 262 ? -53.074 -20.253 -14.915 1.00 89.00 262 HIS A O 1
ATOM 2002 N N . ASP A 1 263 ? -52.251 -21.161 -16.822 1.00 80.31 263 ASP A N 1
ATOM 2003 C CA . ASP A 1 263 ? -53.140 -22.322 -16.972 1.00 80.31 263 ASP A CA 1
ATOM 2004 C C . ASP A 1 263 ? -54.644 -22.062 -16.742 1.00 80.31 263 ASP A C 1
ATOM 2006 O O . ASP A 1 263 ? -55.406 -22.962 -16.406 1.00 80.31 263 ASP A O 1
ATOM 2010 N N . GLY A 1 264 ? -55.097 -20.813 -16.912 1.00 73.31 264 GLY A N 1
ATOM 2011 C CA . GLY A 1 264 ? -56.490 -20.392 -16.708 1.00 73.31 264 GLY A CA 1
ATOM 2012 C C . GLY A 1 264 ? -56.952 -20.330 -15.245 1.00 73.31 264 GLY A C 1
ATOM 2013 O O . GLY A 1 264 ? -58.008 -19.762 -14.978 1.00 73.31 264 GLY A O 1
ATOM 2014 N N . GLY A 1 265 ? -56.164 -20.860 -14.304 1.00 82.75 265 GLY A N 1
ATOM 2015 C CA . GLY A 1 265 ? -56.485 -20.904 -12.876 1.00 82.75 265 GLY A CA 1
ATOM 2016 C C . GLY A 1 265 ? -55.923 -19.735 -12.067 1.00 82.75 265 GLY A C 1
ATOM 2017 O O . GLY A 1 265 ? -56.526 -19.357 -11.070 1.00 82.75 265 GLY A O 1
ATOM 2018 N N . ILE A 1 266 ? -54.803 -19.130 -12.484 1.00 91.06 266 ILE A N 1
ATOM 2019 C CA . ILE A 1 266 ? -54.161 -18.022 -11.755 1.00 91.06 266 ILE A CA 1
ATOM 2020 C C . ILE A 1 266 ? -53.915 -16.848 -12.704 1.00 91.06 266 ILE A C 1
ATOM 2022 O O . ILE A 1 266 ? -53.339 -17.006 -13.780 1.00 91.06 266 ILE A O 1
ATOM 2026 N N . GLY A 1 267 ? -54.326 -15.651 -12.292 1.00 92.75 267 GLY A N 1
ATOM 2027 C CA . GLY A 1 267 ? -54.078 -14.397 -12.995 1.00 92.75 267 GLY A CA 1
ATOM 2028 C C . GLY A 1 267 ? -53.469 -13.355 -12.068 1.00 92.75 267 GLY A C 1
ATOM 2029 O O . GLY A 1 267 ? -53.818 -13.278 -10.895 1.00 92.75 267 GLY A O 1
ATOM 2030 N N . ALA A 1 268 ? -52.570 -12.529 -12.586 1.00 95.75 268 ALA A N 1
ATOM 2031 C CA . ALA A 1 268 ? -52.004 -11.413 -11.847 1.00 95.75 268 ALA A CA 1
ATOM 2032 C C . ALA A 1 268 ? -51.876 -10.172 -12.726 1.00 95.75 268 ALA A C 1
ATOM 2034 O O . ALA A 1 268 ? -51.596 -10.254 -13.925 1.00 95.75 268 ALA A O 1
ATOM 2035 N N . MET A 1 269 ? -52.070 -9.012 -12.107 1.00 95.81 269 MET A N 1
ATOM 2036 C CA . MET A 1 269 ? -51.876 -7.705 -12.720 1.00 95.81 269 MET A CA 1
ATOM 2037 C C . MET A 1 269 ? -51.054 -6.823 -11.790 1.00 95.81 269 MET A C 1
ATOM 2039 O O . MET A 1 269 ? -51.286 -6.815 -10.584 1.00 95.81 269 MET A O 1
ATOM 2043 N N . VAL A 1 270 ? -50.117 -6.065 -12.354 1.00 96.38 270 VAL A N 1
ATOM 2044 C CA . VAL A 1 270 ? -49.261 -5.123 -11.624 1.00 96.38 270 VAL A CA 1
ATOM 2045 C C . VAL A 1 270 ? -49.282 -3.783 -12.340 1.00 96.38 270 VAL A C 1
ATOM 2047 O O . VAL A 1 270 ? -49.033 -3.719 -13.542 1.00 96.38 270 VAL A O 1
ATO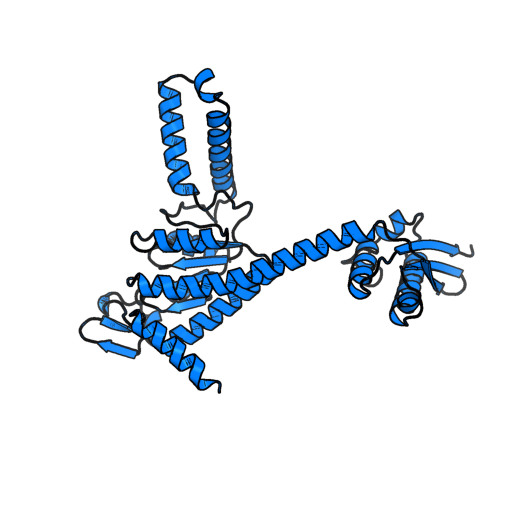M 2050 N N . LEU A 1 271 ? -49.559 -2.714 -11.599 1.00 95.62 271 LEU A N 1
ATOM 2051 C CA . LEU A 1 271 ? -49.351 -1.343 -12.039 1.00 95.62 271 LEU A CA 1
ATOM 2052 C C . LEU A 1 271 ? -47.916 -0.935 -11.697 1.00 95.62 271 LEU A C 1
ATOM 2054 O O . LEU A 1 271 ? -47.565 -0.796 -10.524 1.00 95.62 271 LEU A O 1
ATOM 2058 N N . LEU A 1 272 ? -47.106 -0.744 -12.735 1.00 95.88 272 LEU A N 1
ATOM 2059 C CA . LEU A 1 272 ? -45.761 -0.196 -12.626 1.00 95.88 272 LEU A CA 1
ATOM 2060 C C . LEU A 1 272 ? -45.807 1.281 -13.019 1.00 95.88 272 LEU A C 1
ATOM 2062 O O . LEU A 1 272 ? -46.147 1.614 -14.154 1.00 95.88 272 LEU A O 1
ATOM 2066 N N . SER A 1 273 ? -45.489 2.161 -12.080 1.00 94.75 273 SER A N 1
ATOM 2067 C CA . SER A 1 273 ? -45.581 3.611 -12.236 1.00 94.75 273 SER A CA 1
ATOM 2068 C C . SER A 1 273 ? -44.199 4.245 -12.399 1.00 94.75 273 SER A C 1
ATOM 2070 O O . SER A 1 273 ? -43.226 3.794 -11.794 1.00 94.75 273 SER A O 1
ATOM 2072 N N . CYS A 1 274 ? -44.126 5.301 -13.209 1.00 92.19 274 CYS A N 1
ATOM 2073 C CA . CYS A 1 274 ? -42.927 6.098 -13.476 1.00 92.19 274 CYS A CA 1
ATOM 2074 C C . CYS A 1 274 ? -43.253 7.598 -13.593 1.00 92.19 274 CYS A C 1
ATOM 2076 O O . CYS A 1 274 ? -44.414 8.014 -13.527 1.00 92.19 274 CYS A O 1
ATOM 2078 N N . GLU A 1 275 ? -42.219 8.429 -13.740 1.00 89.94 275 GLU A N 1
ATOM 2079 C CA . GLU A 1 275 ? -42.370 9.885 -13.841 1.00 89.94 275 GLU A CA 1
ATOM 2080 C C . GLU A 1 275 ? -42.920 10.304 -15.217 1.00 89.94 275 GLU A C 1
ATOM 2082 O O . GLU A 1 275 ? -43.849 11.114 -15.270 1.00 89.94 275 GLU A O 1
ATOM 2087 N N . THR A 1 276 ? -42.395 9.750 -16.320 1.00 88.31 276 THR A N 1
ATOM 2088 C CA . THR A 1 276 ? -42.745 10.184 -17.686 1.00 88.31 276 THR A CA 1
ATOM 2089 C C . THR A 1 276 ? -43.465 9.126 -18.521 1.00 88.31 276 THR A C 1
ATOM 2091 O O . THR A 1 276 ? -43.308 7.916 -18.346 1.00 88.31 276 THR A O 1
ATOM 2094 N N . ASP A 1 277 ? -44.265 9.583 -19.488 1.00 87.12 277 ASP A N 1
ATOM 2095 C CA . ASP A 1 277 ? -44.980 8.713 -20.422 1.00 87.12 277 ASP A CA 1
ATOM 2096 C C . ASP A 1 277 ? -44.056 8.082 -21.478 1.00 87.12 277 ASP A C 1
ATOM 2098 O O . ASP A 1 277 ? -44.379 7.025 -22.022 1.00 87.12 277 ASP A O 1
ATOM 2102 N N . PHE A 1 278 ? -42.895 8.690 -21.744 1.00 87.00 278 PHE A N 1
ATOM 2103 C CA . PHE A 1 278 ? -41.867 8.134 -22.624 1.00 87.00 278 PHE A CA 1
ATOM 2104 C C . PHE A 1 278 ? -41.322 6.807 -22.082 1.00 87.00 278 PHE A C 1
ATOM 2106 O O . PHE A 1 278 ? -41.277 5.816 -22.814 1.00 87.00 278 PHE A O 1
ATOM 2113 N N . VAL A 1 279 ? -40.979 6.760 -20.787 1.00 90.12 279 VAL A N 1
ATOM 2114 C CA . VAL A 1 279 ? -40.532 5.524 -20.126 1.00 90.12 279 VAL A CA 1
ATOM 2115 C C . VAL A 1 279 ? -41.668 4.501 -20.078 1.00 90.12 279 VAL A C 1
ATOM 2117 O O . VAL A 1 279 ? -41.451 3.350 -20.466 1.00 90.12 279 VAL A O 1
ATOM 2120 N N . ALA A 1 280 ? -42.887 4.923 -19.716 1.00 90.12 280 ALA A N 1
ATOM 2121 C CA . ALA A 1 280 ? -44.058 4.042 -19.636 1.00 90.12 280 ALA A CA 1
ATOM 2122 C C . ALA A 1 280 ? -44.373 3.318 -20.959 1.00 90.12 280 ALA A C 1
ATOM 2124 O O . ALA A 1 280 ? -44.795 2.163 -20.950 1.00 90.12 280 ALA A O 1
ATOM 2125 N N . LYS A 1 281 ? -44.155 3.987 -22.100 1.00 90.81 281 LYS A N 1
ATOM 2126 C CA . LYS A 1 281 ? -44.399 3.446 -23.450 1.00 90.81 281 LYS A CA 1
ATOM 2127 C C . LYS A 1 281 ? -43.254 2.582 -23.982 1.00 90.81 281 LYS A C 1
ATOM 2129 O O . LYS A 1 281 ? -43.385 2.000 -25.059 1.00 90.81 281 LYS A O 1
ATOM 2134 N N . SER A 1 282 ? -42.127 2.502 -23.275 1.00 94.06 282 SER A N 1
ATOM 2135 C CA . SER A 1 282 ? -40.979 1.735 -23.753 1.00 94.06 282 SER A CA 1
ATOM 2136 C C . SER A 1 282 ? -41.244 0.216 -23.692 1.00 94.06 282 SER A C 1
ATOM 2138 O O . SER A 1 282 ? -41.878 -0.273 -22.744 1.00 94.06 282 SER A O 1
ATOM 2140 N N . PRO A 1 283 ? -40.738 -0.567 -24.669 1.00 93.12 283 PRO A N 1
ATOM 2141 C CA . PRO A 1 283 ? -40.881 -2.024 -24.653 1.00 93.12 283 PRO A CA 1
ATOM 2142 C C . PRO A 1 283 ? -40.256 -2.669 -23.412 1.00 93.12 283 PRO A C 1
ATOM 2144 O O . PRO A 1 283 ? -40.796 -3.628 -22.868 1.00 93.12 283 PRO A O 1
ATOM 2147 N N . GLU A 1 284 ? -39.136 -2.119 -22.940 1.00 93.00 284 GLU A N 1
ATOM 2148 C CA . GLU A 1 284 ? -38.415 -2.627 -21.773 1.00 93.00 284 GLU A CA 1
ATOM 2149 C C . GLU A 1 284 ? -39.203 -2.433 -20.471 1.00 93.00 284 GLU A C 1
ATOM 2151 O O . GLU A 1 284 ? -39.273 -3.349 -19.653 1.00 93.00 284 GLU A O 1
ATOM 2156 N N . PHE A 1 285 ? -39.842 -1.273 -20.287 1.00 93.81 285 PHE A N 1
ATOM 2157 C CA . PHE A 1 285 ? -40.669 -0.996 -19.109 1.00 93.81 285 PHE A CA 1
ATOM 2158 C C . PHE A 1 285 ? -41.943 -1.854 -19.097 1.00 93.81 285 PHE A C 1
ATOM 2160 O O . PHE A 1 285 ? -42.330 -2.403 -18.065 1.00 93.81 285 PHE A O 1
ATOM 2167 N N . SER A 1 286 ? -42.550 -2.055 -20.271 1.00 93.44 286 SER A N 1
ATOM 2168 C CA . SER A 1 286 ? -43.693 -2.962 -20.442 1.00 93.44 286 SER A CA 1
ATOM 2169 C C . SER A 1 286 ? -43.329 -4.422 -20.147 1.00 93.44 286 SER A C 1
ATOM 2171 O O . SER A 1 286 ? -44.109 -5.148 -19.525 1.00 93.44 286 SER A O 1
ATOM 2173 N N . ALA A 1 287 ? -42.133 -4.857 -20.557 1.00 94.88 287 ALA A N 1
ATOM 2174 C CA . ALA A 1 287 ? -41.623 -6.188 -20.245 1.00 94.88 287 ALA A CA 1
ATOM 2175 C C . ALA A 1 287 ? -41.425 -6.369 -18.734 1.00 94.88 287 ALA A C 1
ATOM 2177 O O . ALA A 1 287 ? -41.902 -7.358 -18.180 1.00 94.88 287 ALA A O 1
ATOM 2178 N N . LEU A 1 288 ? -40.818 -5.389 -18.057 1.00 95.50 288 LEU A N 1
ATOM 2179 C CA . LEU A 1 288 ? -40.621 -5.415 -16.607 1.00 95.50 288 LEU A CA 1
ATOM 2180 C C . LEU A 1 288 ? -41.951 -5.527 -15.842 1.00 95.50 288 LEU A C 1
ATOM 2182 O O . LEU A 1 288 ? -42.075 -6.349 -14.937 1.00 95.50 288 LEU A O 1
ATOM 2186 N N . ALA A 1 289 ? -42.980 -4.770 -16.234 1.00 95.94 289 ALA A N 1
ATOM 2187 C CA . ALA A 1 289 ? -44.298 -4.871 -15.604 1.00 95.94 289 ALA A CA 1
ATOM 2188 C C . ALA A 1 289 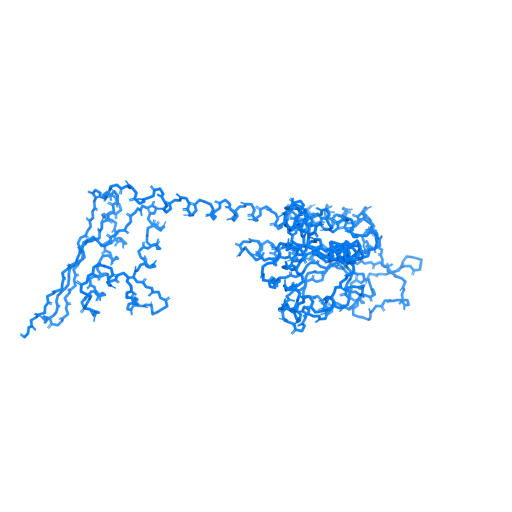? -44.913 -6.276 -15.757 1.00 95.94 289 ALA A C 1
ATOM 2190 O O . ALA A 1 289 ? -45.528 -6.801 -14.826 1.00 95.94 289 ALA A O 1
ATOM 2191 N N . ARG A 1 290 ? -44.726 -6.921 -16.918 1.00 95.69 290 ARG A N 1
ATOM 2192 C CA . ARG A 1 290 ? -45.171 -8.304 -17.153 1.00 95.69 290 ARG A CA 1
ATOM 2193 C C . ARG A 1 290 ? -44.389 -9.315 -16.310 1.00 95.69 290 ARG A C 1
ATOM 2195 O O . ARG A 1 290 ? -44.977 -10.281 -15.828 1.00 95.69 290 ARG A O 1
ATOM 2202 N N . GLU A 1 291 ? -43.091 -9.104 -16.119 1.00 95.56 291 GLU A N 1
ATOM 2203 C CA . GLU A 1 291 ? -42.266 -9.941 -15.239 1.00 95.56 291 GLU A CA 1
ATOM 2204 C C . GLU A 1 291 ? -42.706 -9.839 -13.779 1.00 95.56 291 GLU A C 1
ATOM 2206 O O . GLU A 1 291 ? -42.833 -10.858 -13.105 1.00 95.56 291 GLU A O 1
ATOM 2211 N N . LEU A 1 292 ? -43.032 -8.634 -13.310 1.00 96.06 292 LEU A N 1
ATOM 2212 C CA . LEU A 1 292 ? -43.587 -8.437 -11.971 1.00 96.06 292 LEU A CA 1
ATOM 2213 C C . LEU A 1 292 ? -44.965 -9.093 -11.820 1.00 96.06 292 LEU A C 1
ATOM 221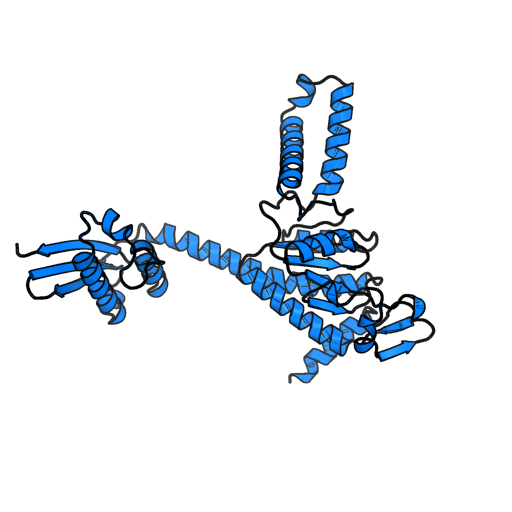5 O O . LEU A 1 292 ? -45.254 -9.671 -10.778 1.00 96.06 292 LEU A O 1
ATOM 2219 N N . ALA A 1 293 ? -45.805 -9.079 -12.859 1.00 96.06 293 ALA A N 1
ATOM 2220 C CA . ALA A 1 293 ? -47.063 -9.825 -12.835 1.00 96.06 293 ALA A CA 1
ATOM 2221 C C . ALA A 1 293 ? -46.831 -11.343 -12.710 1.00 96.06 293 ALA A C 1
ATOM 2223 O O . ALA A 1 293 ? -47.551 -12.019 -11.979 1.00 96.06 293 ALA A O 1
ATOM 2224 N N . MET A 1 294 ? -45.793 -11.883 -13.354 1.00 95.19 294 MET A N 1
ATOM 2225 C CA . MET A 1 294 ? -45.399 -13.287 -13.196 1.00 95.19 294 MET A CA 1
ATOM 2226 C C . MET A 1 294 ? -44.889 -13.589 -11.778 1.00 95.19 294 MET A C 1
ATOM 2228 O O . MET A 1 294 ? -45.285 -14.598 -11.200 1.00 95.19 294 MET A O 1
ATOM 2232 N N . GLN A 1 295 ? -44.072 -12.698 -11.202 1.00 95.44 295 GLN A N 1
ATOM 2233 C CA . GLN A 1 295 ? -43.628 -12.775 -9.805 1.00 95.44 295 GLN A CA 1
ATOM 2234 C C . GLN A 1 295 ? -44.827 -12.852 -8.853 1.00 95.44 295 GLN A C 1
ATOM 2236 O O . GLN A 1 295 ? -44.895 -13.761 -8.031 1.00 95.44 295 GLN A O 1
ATOM 2241 N N . VAL A 1 296 ? -45.791 -11.936 -8.998 1.00 95.75 296 VAL A N 1
ATOM 2242 C CA . VAL A 1 296 ? -47.003 -11.903 -8.170 1.00 95.75 296 VAL A CA 1
ATOM 2243 C C . VAL A 1 296 ? -47.802 -13.195 -8.326 1.00 95.75 296 VAL A C 1
ATOM 2245 O O . VAL A 1 296 ? -48.190 -13.790 -7.327 1.00 95.75 296 VAL A O 1
ATOM 2248 N N . ALA A 1 297 ? -48.016 -13.672 -9.556 1.00 94.19 297 ALA A N 1
ATOM 2249 C CA . ALA A 1 297 ? -48.749 -14.916 -9.792 1.00 94.19 297 ALA A CA 1
ATOM 2250 C C . ALA A 1 297 ? -48.107 -16.123 -9.086 1.00 94.19 297 ALA A C 1
ATOM 2252 O O . ALA A 1 297 ? -48.834 -16.944 -8.519 1.00 94.19 297 ALA A O 1
ATOM 2253 N N . ALA A 1 298 ? -46.773 -16.203 -9.112 1.00 92.75 298 ALA A N 1
ATOM 2254 C CA . ALA A 1 298 ? -45.997 -17.320 -8.584 1.00 92.75 298 ALA A CA 1
ATOM 2255 C C . ALA A 1 298 ? -45.834 -17.295 -7.057 1.00 92.75 298 ALA A C 1
ATOM 2257 O O . ALA A 1 298 ? -45.906 -18.345 -6.427 1.00 92.75 298 ALA A O 1
ATOM 2258 N N . MET A 1 299 ? -45.607 -16.116 -6.476 1.00 92.94 299 MET A N 1
ATOM 2259 C CA . MET A 1 299 ? -45.160 -15.978 -5.083 1.00 92.94 299 MET A CA 1
ATOM 2260 C C . MET A 1 299 ? -46.251 -15.510 -4.115 1.00 92.94 299 MET A C 1
ATOM 2262 O O . MET A 1 299 ? -45.990 -15.437 -2.921 1.00 92.94 299 MET A O 1
ATOM 2266 N N . ASP A 1 300 ? -47.449 -15.199 -4.622 1.00 92.56 300 ASP A N 1
ATOM 2267 C CA . ASP A 1 300 ? -48.641 -14.843 -3.835 1.00 92.56 300 ASP A CA 1
ATOM 2268 C C . ASP A 1 300 ? -48.397 -13.801 -2.720 1.00 92.56 300 ASP A C 1
ATOM 2270 O O . ASP A 1 300 ? -48.709 -14.064 -1.560 1.00 92.56 300 ASP A O 1
ATOM 2274 N N . PRO A 1 301 ? -47.803 -12.630 -3.034 1.00 93.56 301 PRO A N 1
ATOM 2275 C CA . PRO A 1 301 ? -47.584 -11.591 -2.034 1.00 93.56 301 PRO A CA 1
ATOM 2276 C C . PRO A 1 301 ? -48.904 -11.046 -1.484 1.00 93.56 301 PRO A C 1
ATOM 2278 O O . PRO A 1 301 ? -49.835 -10.775 -2.244 1.00 93.56 301 PRO A O 1
ATOM 2281 N N . GLU A 1 302 ? -48.953 -10.780 -0.179 1.00 89.62 302 GLU A N 1
ATOM 2282 C CA . GLU A 1 302 ? -50.138 -10.189 0.463 1.00 89.62 302 GLU A CA 1
ATOM 2283 C C . GLU A 1 302 ? -50.169 -8.658 0.343 1.00 89.62 302 GLU A C 1
ATOM 2285 O O . GLU A 1 302 ? -51.233 -8.043 0.254 1.00 89.62 302 GLU A O 1
ATOM 2290 N N . THR A 1 303 ? -48.994 -8.025 0.332 1.00 91.75 303 THR A N 1
ATOM 2291 C CA . THR A 1 303 ? -48.834 -6.562 0.312 1.00 91.75 303 THR A CA 1
ATOM 2292 C C . THR A 1 303 ? -47.734 -6.130 -0.648 1.00 91.75 303 THR A C 1
ATOM 2294 O O . THR A 1 303 ? -46.929 -6.937 -1.114 1.00 91.75 303 THR A O 1
ATOM 2297 N N . THR A 1 304 ? -47.684 -4.836 -0.967 1.00 88.12 304 THR A N 1
ATOM 2298 C CA . THR A 1 304 ? -46.612 -4.251 -1.787 1.00 88.12 304 THR A CA 1
ATOM 2299 C C . THR A 1 304 ? -45.252 -4.408 -1.125 1.00 88.12 304 THR A C 1
ATOM 2301 O O . THR A 1 304 ? -44.278 -4.756 -1.782 1.00 88.12 304 THR A O 1
ATOM 2304 N N . GLU A 1 305 ? -45.184 -4.216 0.186 1.00 89.38 305 GLU A N 1
ATOM 2305 C CA . GLU A 1 305 ? -43.982 -4.388 0.990 1.00 89.38 305 GLU A CA 1
ATOM 2306 C C . GLU A 1 305 ? -43.497 -5.838 0.977 1.00 89.38 305 GLU A C 1
ATOM 2308 O O . GLU A 1 305 ? -42.293 -6.070 0.853 1.00 89.38 305 GLU A O 1
ATOM 2313 N N . ASP A 1 306 ? -44.425 -6.793 1.048 1.00 91.56 306 ASP A N 1
ATOM 2314 C CA . ASP A 1 306 ? -44.137 -8.221 0.925 1.00 91.56 306 ASP A CA 1
ATOM 2315 C C . ASP A 1 306 ? -43.596 -8.559 -0.472 1.00 91.56 306 ASP A C 1
ATOM 2317 O O . ASP A 1 306 ? -42.489 -9.081 -0.591 1.00 91.56 306 ASP A O 1
ATOM 2321 N N . LEU A 1 307 ? -44.276 -8.120 -1.542 1.00 93.00 307 LEU A N 1
ATOM 2322 C CA . LEU A 1 307 ? -43.781 -8.263 -2.917 1.00 93.00 307 LEU A CA 1
ATOM 2323 C C . LEU A 1 307 ? -42.346 -7.735 -3.064 1.00 93.00 307 LEU A C 1
ATOM 2325 O O . LEU A 1 307 ? -41.507 -8.403 -3.659 1.00 93.00 307 LEU A O 1
ATOM 2329 N N . LEU A 1 308 ? -42.045 -6.556 -2.512 1.00 91.88 308 LEU A N 1
ATOM 2330 C CA . LEU A 1 308 ? -40.713 -5.948 -2.584 1.00 91.88 308 LEU A CA 1
ATOM 2331 C C . LEU A 1 308 ? -39.636 -6.756 -1.844 1.00 91.88 308 LEU A C 1
ATOM 2333 O O . LEU A 1 308 ? -38.472 -6.736 -2.256 1.00 91.88 308 LEU A O 1
ATOM 2337 N N . ALA A 1 309 ? -40.002 -7.430 -0.754 1.00 91.56 309 ALA A N 1
ATOM 2338 C CA . ALA A 1 309 ? -39.089 -8.228 0.058 1.00 91.56 309 ALA A CA 1
ATOM 2339 C C . ALA A 1 309 ? -38.809 -9.618 -0.538 1.00 91.56 309 ALA A C 1
ATOM 2341 O O . ALA A 1 309 ? -37.771 -10.211 -0.237 1.00 91.56 309 ALA A O 1
ATOM 2342 N N . GLN A 1 310 ? -39.699 -10.130 -1.392 1.00 92.88 310 GLN A N 1
ATOM 2343 C CA . GLN A 1 310 ? -39.557 -11.445 -2.011 1.00 92.88 310 GLN A CA 1
ATOM 2344 C C . GLN A 1 310 ? -38.310 -11.553 -2.895 1.00 92.88 310 GLN A C 1
ATOM 2346 O O . GLN A 1 310 ? -37.897 -10.601 -3.567 1.00 92.88 310 GLN A O 1
ATOM 2351 N N . ALA A 1 311 ? -37.734 -12.757 -2.930 1.00 92.88 311 ALA A N 1
ATOM 2352 C CA . ALA A 1 311 ? -36.703 -13.115 -3.895 1.00 92.88 311 ALA A CA 1
ATOM 2353 C C . ALA A 1 311 ? -37.291 -13.127 -5.314 1.00 92.88 311 ALA A C 1
ATOM 2355 O O . ALA A 1 311 ? -38.413 -13.595 -5.530 1.00 92.88 311 ALA A O 1
ATOM 2356 N N . TYR A 1 312 ? -36.536 -12.612 -6.280 1.00 93.62 312 TYR A N 1
ATOM 2357 C CA . TYR A 1 312 ? -36.979 -12.538 -7.663 1.00 93.62 312 TYR A CA 1
ATOM 2358 C C . TYR A 1 312 ? -36.935 -13.923 -8.320 1.00 93.62 312 TYR A C 1
ATOM 2360 O O . TYR A 1 312 ? -35.901 -14.587 -8.329 1.00 93.62 312 TYR A O 1
ATOM 2368 N N . ILE A 1 313 ? -38.045 -14.359 -8.920 1.00 90.19 313 ILE A N 1
ATOM 2369 C CA . ILE A 1 313 ? -38.203 -15.720 -9.463 1.00 90.19 313 ILE A CA 1
ATOM 2370 C C . ILE A 1 313 ? -37.184 -16.091 -10.550 1.00 90.19 313 ILE A C 1
ATOM 2372 O O . ILE A 1 313 ? -36.904 -17.272 -10.736 1.00 90.19 313 ILE A O 1
ATOM 2376 N N . LYS A 1 314 ? -36.627 -15.112 -11.277 1.00 88.06 314 LYS A N 1
ATOM 2377 C CA . LYS A 1 314 ? -35.601 -15.366 -12.305 1.00 88.06 314 LYS A CA 1
ATOM 2378 C C . LYS A 1 314 ? -34.170 -15.288 -11.771 1.00 88.06 314 LYS A C 1
ATOM 2380 O O . LYS A 1 314 ? -33.259 -15.754 -12.449 1.00 88.06 314 LYS A O 1
ATOM 2385 N N . ASP A 1 315 ? -33.969 -14.695 -10.596 1.00 88.00 315 ASP A N 1
ATOM 2386 C CA . ASP A 1 315 ? -32.659 -14.526 -9.966 1.00 88.00 315 ASP A CA 1
ATOM 2387 C C . ASP A 1 315 ? -32.805 -14.509 -8.438 1.00 88.00 315 ASP A C 1
ATOM 2389 O O . ASP A 1 315 ? -33.066 -13.473 -7.823 1.00 88.00 315 ASP A O 1
ATOM 2393 N N . ALA A 1 316 ? -32.599 -15.673 -7.819 1.00 80.31 316 ALA A N 1
ATOM 2394 C CA . ALA A 1 316 ? -32.713 -15.849 -6.372 1.00 80.31 316 ALA A CA 1
ATOM 2395 C C . ALA A 1 316 ? -31.676 -15.040 -5.564 1.00 80.31 316 ALA A C 1
ATOM 2397 O O . ALA A 1 316 ? -31.812 -14.923 -4.347 1.00 80.31 316 ALA A O 1
ATOM 2398 N N . GLY A 1 317 ? -30.644 -14.478 -6.211 1.00 83.31 317 GLY A N 1
ATOM 2399 C CA . GLY A 1 317 ? -29.665 -13.594 -5.578 1.00 83.31 317 GLY A CA 1
ATOM 2400 C C . GLY A 1 317 ? -30.161 -12.160 -5.369 1.00 83.31 317 GLY A C 1
ATOM 2401 O O . GLY A 1 317 ? -29.464 -11.363 -4.736 1.00 83.31 317 GLY A O 1
ATOM 2402 N N . LYS A 1 318 ? -31.347 -11.813 -5.888 1.00 89.44 318 LYS A N 1
ATOM 2403 C CA . LYS A 1 318 ? -31.913 -10.462 -5.831 1.00 89.44 318 LYS A CA 1
ATOM 2404 C C . LYS A 1 318 ? -33.336 -10.475 -5.289 1.00 89.44 318 LYS A C 1
ATOM 2406 O O . LYS A 1 318 ? -34.099 -11.408 -5.519 1.00 89.44 318 LYS A O 1
ATOM 2411 N N . THR A 1 319 ? -33.712 -9.406 -4.595 1.00 93.88 319 THR A N 1
ATOM 2412 C CA . THR A 1 319 ? -35.109 -9.142 -4.231 1.00 93.88 319 THR A CA 1
ATOM 2413 C C . THR A 1 319 ? -35.807 -8.335 -5.322 1.00 93.88 319 THR A C 1
ATOM 2415 O O . THR A 1 319 ? -35.157 -7.684 -6.147 1.00 93.88 319 THR A O 1
ATOM 2418 N N . VAL A 1 320 ? -37.139 -8.318 -5.305 1.00 91.88 320 VAL A N 1
ATOM 2419 C CA . VAL A 1 320 ? -37.936 -7.465 -6.202 1.00 91.88 320 VAL A CA 1
ATOM 2420 C C . VAL A 1 320 ? -37.626 -5.979 -5.981 1.00 91.88 320 VAL A C 1
ATOM 2422 O O . VAL A 1 320 ? -37.590 -5.212 -6.943 1.00 91.88 320 VAL A O 1
ATOM 2425 N N . ARG A 1 321 ? -37.323 -5.562 -4.743 1.00 91.94 321 ARG A N 1
ATOM 2426 C CA . ARG A 1 321 ? -36.834 -4.203 -4.460 1.00 91.94 321 ARG A CA 1
ATOM 2427 C C . ARG A 1 321 ? -35.550 -3.890 -5.223 1.00 91.94 321 ARG A C 1
ATOM 2429 O O . ARG A 1 321 ? -35.501 -2.882 -5.917 1.00 91.94 321 ARG A O 1
ATOM 2436 N N . ASN A 1 322 ? -34.555 -4.774 -5.157 1.00 89.81 322 ASN A N 1
ATOM 2437 C CA . ASN A 1 322 ? -33.295 -4.569 -5.870 1.00 89.81 322 ASN A CA 1
ATOM 2438 C C . ASN A 1 322 ? -33.518 -4.484 -7.389 1.00 89.81 322 ASN A C 1
ATOM 2440 O O . ASN A 1 322 ? -32.891 -3.664 -8.052 1.00 89.81 322 ASN A O 1
ATOM 2444 N N . LEU A 1 323 ? -34.439 -5.288 -7.935 1.00 92.06 323 LEU A N 1
ATOM 2445 C CA . LEU A 1 323 ? -34.817 -5.233 -9.350 1.00 92.06 323 LEU A CA 1
ATOM 2446 C C . LEU A 1 323 ? -35.411 -3.866 -9.739 1.00 92.06 323 LEU A C 1
ATOM 2448 O O . LEU A 1 323 ? -35.042 -3.306 -10.771 1.00 92.06 323 LEU A O 1
ATOM 2452 N N . LEU A 1 324 ? -36.317 -3.321 -8.923 1.00 91.56 324 LEU A N 1
ATOM 2453 C CA . LEU A 1 324 ? -36.924 -2.008 -9.166 1.00 91.56 324 LEU A CA 1
ATOM 2454 C C . LEU A 1 324 ? -35.925 -0.859 -8.988 1.00 91.56 324 LEU A C 1
ATOM 2456 O O . LEU A 1 324 ? -35.954 0.090 -9.770 1.00 91.56 324 LEU A O 1
ATOM 2460 N N . ASP A 1 325 ? -35.006 -0.965 -8.029 1.00 88.25 325 ASP A N 1
ATOM 2461 C CA . ASP A 1 325 ? -33.927 0.008 -7.838 1.00 88.25 325 ASP A CA 1
ATOM 2462 C C . ASP A 1 325 ? -32.969 0.023 -9.043 1.00 88.25 325 ASP A C 1
ATOM 2464 O O . ASP A 1 325 ? -32.600 1.090 -9.539 1.00 88.25 325 ASP A O 1
ATOM 2468 N N . GLU A 1 326 ? -32.605 -1.152 -9.567 1.00 88.31 326 GLU A N 1
ATOM 2469 C CA . GLU A 1 326 ? -31.814 -1.289 -10.796 1.00 88.31 326 GLU A CA 1
ATOM 2470 C C . GLU A 1 326 ? -32.557 -0.709 -12.009 1.00 88.31 326 GLU A C 1
ATOM 2472 O O . GLU A 1 326 ? -31.969 0.022 -12.810 1.00 88.31 326 GLU A O 1
ATOM 2477 N N . ALA A 1 327 ? -33.863 -0.969 -12.129 1.00 87.31 327 ALA A N 1
ATOM 2478 C CA . ALA A 1 327 ? -34.698 -0.394 -13.179 1.00 87.31 327 ALA A CA 1
ATOM 2479 C C . ALA A 1 327 ? -34.762 1.140 -13.085 1.00 87.31 327 ALA A C 1
ATOM 2481 O O . ALA A 1 327 ? -34.563 1.828 -14.086 1.00 87.31 327 ALA A O 1
ATOM 2482 N N . ALA A 1 328 ? -34.948 1.695 -11.886 1.00 87.12 328 ALA A N 1
ATOM 2483 C CA . ALA A 1 328 ? -34.972 3.139 -11.656 1.00 87.12 328 ALA A CA 1
ATOM 2484 C C . ALA A 1 328 ? -33.622 3.819 -11.961 1.00 87.12 328 ALA A C 1
ATOM 2486 O O . ALA A 1 328 ? -33.563 4.999 -12.333 1.00 87.12 328 ALA A O 1
ATOM 2487 N N . GLN A 1 329 ? -32.513 3.089 -11.812 1.00 84.19 329 GLN A N 1
ATOM 2488 C CA . GLN A 1 329 ? -31.196 3.535 -12.267 1.00 84.19 329 GLN A CA 1
ATOM 2489 C C . GLN A 1 329 ? -31.082 3.472 -13.791 1.00 84.19 329 GLN A C 1
ATOM 2491 O O . GLN A 1 329 ? -30.641 4.447 -14.398 1.00 84.19 329 GLN A O 1
ATOM 2496 N N . LYS A 1 330 ? -31.523 2.369 -14.407 1.00 87.00 330 LYS A N 1
ATOM 2497 C CA . LYS A 1 330 ? -31.476 2.157 -15.860 1.00 87.00 330 LYS A CA 1
ATOM 2498 C C . LYS A 1 330 ? -32.290 3.202 -16.624 1.00 87.00 330 LYS A C 1
ATOM 2500 O O . LYS A 1 330 ? -31.791 3.777 -17.586 1.00 87.00 330 LYS A O 1
ATOM 2505 N N . PHE A 1 331 ? -33.523 3.457 -16.193 1.00 85.06 331 PHE A N 1
ATOM 2506 C CA . PHE A 1 331 ? -34.416 4.427 -16.833 1.00 85.06 331 PHE A CA 1
ATOM 2507 C C . PHE A 1 331 ? -34.116 5.873 -16.430 1.00 85.06 331 PHE A C 1
ATOM 2509 O O . PHE A 1 331 ? -34.630 6.802 -17.041 1.00 85.06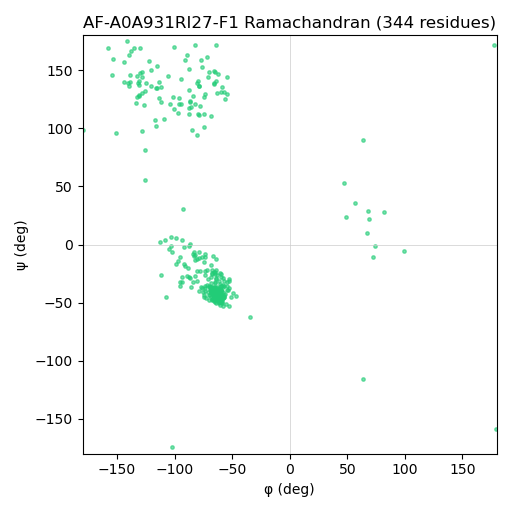 331 PHE A O 1
ATOM 2516 N N . GLY A 1 332 ? -33.299 6.086 -15.397 1.00 83.56 332 GLY A N 1
ATOM 2517 C CA . GLY A 1 332 ? -32.994 7.422 -14.893 1.00 83.56 332 GLY A CA 1
ATOM 2518 C C . GLY A 1 332 ? -34.136 8.080 -14.105 1.00 83.56 332 GLY A C 1
ATOM 2519 O O . GLY A 1 332 ? -33.912 9.140 -13.521 1.00 83.56 332 GLY A O 1
ATOM 2520 N N . GLU A 1 333 ? -35.293 7.431 -13.963 1.00 85.75 333 GLU A N 1
ATOM 2521 C CA . GLU A 1 333 ? -36.512 7.944 -13.317 1.00 85.75 333 GLU A CA 1
ATOM 2522 C C . GLU A 1 333 ? -36.968 7.045 -12.159 1.00 85.75 333 GLU A C 1
ATOM 2524 O O . GLU A 1 333 ? -36.610 5.868 -12.092 1.00 85.75 333 GLU A O 1
ATOM 2529 N N . ARG A 1 334 ? -37.752 7.589 -11.222 1.00 84.25 334 ARG A N 1
ATOM 2530 C CA . ARG A 1 334 ? -38.402 6.797 -10.170 1.00 84.25 334 ARG A CA 1
ATOM 2531 C C . ARG A 1 334 ? -39.324 5.753 -10.807 1.00 84.25 334 ARG A C 1
ATOM 2533 O O . ARG A 1 334 ? -40.117 6.085 -11.682 1.00 84.25 334 ARG A O 1
ATOM 2540 N N . THR A 1 335 ? -39.203 4.502 -10.369 1.00 89.62 335 THR A N 1
ATOM 2541 C CA . THR A 1 335 ? -39.988 3.366 -10.870 1.00 89.62 335 THR A CA 1
ATOM 2542 C C . THR A 1 335 ? -40.508 2.562 -9.687 1.00 89.62 335 THR A C 1
ATOM 2544 O O . THR A 1 335 ? -39.712 2.096 -8.878 1.00 89.62 335 THR A O 1
ATOM 2547 N N . GLU A 1 336 ? -41.826 2.401 -9.570 1.00 92.00 336 GLU A N 1
ATOM 2548 C CA . GLU A 1 336 ? -42.448 1.735 -8.418 1.00 92.00 336 GLU A CA 1
ATOM 2549 C C . GLU A 1 336 ? -43.618 0.840 -8.821 1.00 92.00 336 GLU A C 1
ATOM 2551 O O . GLU A 1 336 ? -44.450 1.214 -9.648 1.00 92.00 336 GLU A O 1
ATOM 2556 N N . ALA A 1 337 ? -43.711 -0.336 -8.198 1.00 91.44 337 ALA A N 1
ATOM 2557 C CA . ALA A 1 337 ? -44.902 -1.175 -8.262 1.00 91.44 337 ALA A CA 1
ATOM 2558 C C . ALA A 1 337 ? -45.936 -0.637 -7.263 1.00 91.44 337 ALA A C 1
ATOM 2560 O O . ALA A 1 337 ? -45.885 -0.941 -6.074 1.00 91.44 337 ALA A O 1
ATOM 2561 N N . THR A 1 338 ? -46.849 0.204 -7.740 1.00 87.12 338 THR A N 1
ATOM 2562 C CA . THR A 1 338 ? -47.779 0.953 -6.879 1.00 87.12 338 THR A CA 1
ATOM 2563 C C . THR A 1 338 ? -48.991 0.134 -6.463 1.00 87.12 338 THR A C 1
ATOM 2565 O O . THR A 1 338 ? -49.586 0.383 -5.416 1.00 87.12 338 THR A O 1
ATOM 2568 N N . ARG A 1 339 ? -49.385 -0.845 -7.282 1.00 90.62 339 ARG A N 1
ATOM 2569 C CA . ARG A 1 339 ? -50.529 -1.712 -7.004 1.00 90.62 339 ARG A CA 1
ATOM 2570 C C . ARG A 1 339 ? -50.377 -3.041 -7.717 1.00 90.62 339 ARG A C 1
ATOM 2572 O O . ARG A 1 339 ? -49.918 -3.086 -8.854 1.00 90.62 339 ARG A O 1
ATOM 2579 N N . PHE A 1 340 ? -50.854 -4.107 -7.096 1.00 95.31 340 PHE A N 1
ATOM 2580 C CA . PHE A 1 340 ? -51.040 -5.378 -7.776 1.00 95.31 340 PHE A CA 1
ATOM 2581 C C . PHE A 1 340 ? -52.341 -6.044 -7.345 1.00 95.31 340 PHE A C 1
ATOM 2583 O O . PHE A 1 340 ? -52.954 -5.671 -6.344 1.00 95.31 340 PHE A O 1
ATOM 2590 N N . VAL A 1 341 ? -52.771 -7.013 -8.142 1.00 94.50 341 VAL A N 1
ATOM 2591 C CA . VAL A 1 341 ? -53.873 -7.918 -7.832 1.00 94.50 341 VAL A CA 1
ATOM 2592 C C . VAL A 1 341 ? -53.466 -9.302 -8.301 1.00 94.50 341 VAL A C 1
ATOM 2594 O O . VAL A 1 341 ? -52.964 -9.455 -9.415 1.00 94.50 341 VAL A O 1
ATOM 2597 N N . ARG A 1 342 ? -53.730 -10.306 -7.469 1.00 93.25 342 ARG A N 1
ATOM 2598 C CA . ARG A 1 342 ? -53.687 -11.713 -7.849 1.00 93.25 342 ARG A CA 1
ATOM 2599 C C . ARG A 1 342 ? -55.083 -12.300 -7.714 1.00 93.25 342 ARG A C 1
ATOM 2601 O O . ARG A 1 342 ? -55.774 -12.058 -6.729 1.00 93.25 342 ARG A O 1
ATOM 2608 N N . LEU A 1 343 ? -55.498 -13.050 -8.719 1.00 90.06 343 LEU A N 1
ATOM 2609 C CA . LEU A 1 343 ? -56.752 -13.780 -8.769 1.00 90.06 343 LEU A CA 1
ATOM 2610 C C . LEU A 1 343 ? -56.422 -15.256 -8.937 1.00 90.06 343 LEU A C 1
ATOM 2612 O O . LEU A 1 343 ? -55.568 -15.620 -9.742 1.00 90.06 343 LEU A O 1
ATOM 2616 N N . SER A 1 344 ? -57.116 -16.096 -8.185 1.00 86.69 344 SER A N 1
ATOM 2617 C CA . SER A 1 344 ? -57.029 -17.544 -8.308 1.00 86.69 344 SER A CA 1
ATOM 2618 C C . SER A 1 344 ? -58.445 -18.098 -8.385 1.00 86.69 344 SER A C 1
ATOM 2620 O O . SER A 1 344 ? -59.283 -17.760 -7.545 1.00 86.69 344 SER A O 1
ATOM 2622 N N . SER A 1 345 ? -58.728 -18.908 -9.402 1.00 77.62 345 SER A N 1
ATOM 2623 C CA . SER A 1 345 ? -59.922 -19.743 -9.425 1.00 77.62 345 SER A CA 1
ATOM 2624 C C . SER A 1 345 ? -59.676 -20.885 -8.450 1.00 77.62 345 SER A C 1
ATOM 2626 O O . SER A 1 345 ? -58.797 -21.712 -8.685 1.00 77.62 345 SER A O 1
ATOM 2628 N N . ARG A 1 346 ? -60.414 -20.906 -7.338 1.00 58.78 346 ARG A N 1
ATOM 2629 C CA . ARG A 1 346 ? -60.530 -22.134 -6.543 1.00 58.78 346 ARG A CA 1
ATOM 2630 C C . ARG A 1 346 ? -61.184 -23.240 -7.354 1.00 58.78 346 ARG A C 1
ATOM 2632 O O . ARG A 1 346 ? -62.031 -22.901 -8.215 1.00 58.78 346 ARG A O 1
#

Radius of gyration: 28.92 Å; Cα contacts (8 Å, |Δi|>4): 579; chains: 1; bounding box: 92×39×72 Å

Sequence (346 aa):
MADGKGTAEIQRLFDTGAHFAQVKSRRHPSMKPYLVGTKGRQEIIDLVKTAEQLEAAKGVLSALAKEGKTVLYVGGKVEISALVKKSAQEIGAPYVAARWLGGTISNWSEIKKRIDRLAEILEKTAAGTLAKQHTKLELVKIEREKKRLSERLDGITTLTKKPDALLVVDTKHEKHAVKEANDAGIPIIAIMSSDCDIKDAAYPIVANDTSRKTVELILSELTEAFADIKKAADILKKHSGASALKKADRELKAGVIGSYTHDGGIGAMVLLSCETDFVAKSPEFSALARELAMQVAAMDPETTEDLLAQAYIKDAGKTVRNLLDEAAQKFGERTEATRFVRLSSR

Nearest PDB structures (foldseek):
  8buu-assembly1_b  TM=9.737E-01  e=2.777E-23  Bacillus subtilis subsp. subtilis str. 168
  8rdw-assembly1_A4  TM=9.528E-01  e=2.072E-21  Psychrobacter urativorans
  4toi-assembly1_A-2  TM=8.161E-01  e=1.147E-22  Escherichia coli
  8p7x-assembly1_A  TM=9.208E-01  e=2.703E-17  Mycoplasmoides pneumoniae M129
  8cwo-assembly1_B  TM=9.499E-01  e=6.126E-16  Cutibacterium acnes

Foldseek 3Di:
DVVVVLVVQLVLQVVLQFQWFAFPVLFDPQCVVQFDADDPRTTTGNSSVLSVLLVVLLVVLLVCLLVVFAEEEEDQPPLCLVLSVVLCVVQVGFYFSHDDDQCVQVPVVVVVVLLVVLVVLVVCVVVVVDVVPDDPVVVVVSVVSNVVSCNGCVRVSPPPDHGQAYEYEECPSVVSVLVSCVVVVRAYAYAYGRNDNPVSHPRYNYTDSPRNSSCNVSSNSSSVSNRVSNVVSVVVVCCLVVLVVVQVPADFPDWDKAKDDDPNFKIKIWTKTWRDPVLRPDPVRNVLRNQLRVLCRPVVAPDQVRQQQDQRPVGNVDGVVRVQSVVCVVVVIRIGRPDMDMGGDD

Solvent-accessible surface area (backbone atoms only — not comparable to full-atom values): 18149 Å² total; per-residue (Å²): 129,70,70,64,57,60,54,53,53,43,48,54,42,51,76,40,46,22,35,48,33,56,39,74,90,60,44,28,82,72,34,57,88,50,45,77,50,70,62,90,69,27,29,28,39,37,50,71,59,24,49,56,31,44,53,54,41,30,54,50,40,30,52,39,18,60,74,67,54,48,53,32,36,38,23,47,52,80,86,46,13,65,57,48,45,49,58,23,55,77,66,73,40,36,28,40,38,38,74,84,60,90,40,63,67,76,38,40,73,62,46,48,53,52,44,53,49,49,52,51,53,52,52,35,56,75,70,49,50,50,75,75,76,44,54,76,70,52,48,54,51,51,51,54,48,48,52,56,44,50,64,60,39,62,41,47,64,82,58,89,64,82,62,62,28,36,40,34,50,35,56,66,83,40,42,67,60,42,48,37,31,55,78,68,71,33,51,27,36,27,43,27,38,39,57,28,64,62,82,72,25,80,39,50,25,61,34,19,74,83,35,59,58,24,45,48,53,54,50,48,55,44,44,49,38,27,39,63,33,36,53,50,39,51,49,49,51,50,50,54,59,51,47,58,68,63,38,73,81,59,71,66,75,25,52,36,76,10,61,33,74,46,96,89,39,36,34,13,36,20,37,32,31,20,50,44,61,70,58,34,70,31,71,66,51,45,49,50,19,28,51,50,5,45,43,43,54,74,67,64,54,90,44,67,70,48,44,33,65,34,62,28,88,91,42,77,92,38,31,37,43,56,53,37,54,51,48,21,60,74,71,72,39,55,48,44,73,80,44,71,51,72,49,68,65,128

pLDDT: mean 88.54, std 11.74, range [39.25, 98.25]